Protein AF-A0AA95GF60-F1 (afdb_monomer_lite)

Organism: NCBI:txid638

Structure (mmCIF, N/CA/C/O backbone):
data_AF-A0AA95GF60-F1
#
_entry.id   AF-A0AA95GF60-F1
#
loop_
_atom_site.group_PDB
_atom_site.id
_atom_site.type_symbol
_atom_site.label_atom_id
_atom_site.label_alt_id
_atom_site.label_comp_id
_atom_site.label_asym_id
_atom_site.label_entity_id
_atom_site.label_seq_id
_atom_site.pdbx_PDB_ins_code
_atom_site.Cartn_x
_atom_site.Cartn_y
_atom_site.Cartn_z
_atom_site.occupancy
_atom_site.B_iso_or_equiv
_atom_site.auth_seq_id
_atom_site.auth_comp_id
_atom_site.auth_asym_id
_atom_site.auth_atom_id
_atom_site.pdbx_PDB_model_num
ATOM 1 N N . MET A 1 1 ? -1.263 -6.449 -26.588 1.00 71.31 1 MET A N 1
ATOM 2 C CA . MET A 1 1 ? -1.031 -7.262 -25.375 1.00 71.31 1 MET A CA 1
ATOM 3 C C . MET A 1 1 ? -2.370 -7.794 -24.927 1.00 71.31 1 MET A C 1
ATOM 5 O O . MET A 1 1 ? -3.334 -7.043 -24.988 1.00 71.31 1 MET A O 1
ATOM 9 N N . GLU A 1 2 ? -2.426 -9.066 -24.557 1.00 90.38 2 GLU A N 1
ATOM 10 C CA . GLU A 1 2 ? -3.638 -9.725 -24.065 1.00 90.38 2 GLU A CA 1
ATOM 11 C C . GLU A 1 2 ? -3.768 -9.515 -22.551 1.00 90.38 2 GLU A C 1
ATOM 13 O O . GLU A 1 2 ? -2.758 -9.523 -21.841 1.00 90.38 2 GLU A O 1
ATOM 18 N N . ASN A 1 3 ? -4.994 -9.286 -22.074 1.00 95.44 3 ASN A N 1
ATOM 19 C CA . ASN A 1 3 ? -5.279 -9.153 -20.650 1.00 95.44 3 ASN A CA 1
ATOM 20 C C . ASN A 1 3 ? -5.148 -10.522 -19.973 1.00 95.44 3 ASN A C 1
ATOM 22 O O . ASN A 1 3 ? -5.783 -11.484 -20.399 1.00 95.44 3 ASN A O 1
ATOM 26 N N . ARG A 1 4 ? -4.323 -10.621 -18.925 1.00 97.19 4 ARG A N 1
ATOM 27 C CA . ARG A 1 4 ? -4.057 -11.891 -18.236 1.00 97.19 4 ARG A CA 1
ATOM 28 C C . ARG A 1 4 ? -3.790 -11.676 -16.753 1.00 97.19 4 ARG A C 1
ATOM 30 O O . ARG A 1 4 ? -3.120 -10.713 -16.382 1.00 97.19 4 ARG A O 1
ATOM 37 N N . PHE A 1 5 ? -4.275 -12.621 -15.945 1.00 98.12 5 PHE A N 1
ATOM 38 C CA . PHE A 1 5 ? -4.144 -12.657 -14.488 1.00 98.12 5 PHE A CA 1
ATOM 39 C C . PHE A 1 5 ? -4.782 -11.428 -13.810 1.00 98.12 5 PHE A C 1
ATOM 41 O O . PHE A 1 5 ? -4.097 -10.450 -13.501 1.00 98.12 5 PHE A O 1
ATOM 48 N N . ASN A 1 6 ? -6.111 -11.442 -13.641 1.00 98.69 6 ASN A N 1
ATOM 49 C CA . ASN A 1 6 ? -6.833 -10.350 -12.981 1.00 98.69 6 ASN A CA 1
ATOM 50 C C . ASN A 1 6 ? -6.780 -10.506 -11.459 1.00 98.69 6 ASN A C 1
ATOM 52 O O . ASN A 1 6 ? -7.282 -11.481 -10.916 1.00 98.69 6 ASN A O 1
ATOM 56 N N . LEU A 1 7 ? -6.224 -9.519 -10.763 1.00 98.75 7 LEU A N 1
ATOM 57 C CA . LEU A 1 7 ? -6.031 -9.541 -9.310 1.00 98.75 7 LEU A CA 1
ATOM 58 C C . LEU A 1 7 ? -7.344 -9.519 -8.508 1.00 98.75 7 LEU A C 1
ATOM 60 O O . LEU A 1 7 ? -7.319 -9.771 -7.298 1.00 98.75 7 LEU A O 1
ATOM 64 N N . ILE A 1 8 ? -8.466 -9.188 -9.153 1.00 98.81 8 ILE A N 1
ATOM 65 C CA . ILE A 1 8 ? -9.799 -9.240 -8.548 1.00 98.81 8 ILE A CA 1
ATOM 66 C C . ILE A 1 8 ? -10.294 -10.671 -8.415 1.00 98.81 8 ILE A C 1
ATOM 68 O O . ILE A 1 8 ? -10.854 -10.986 -7.370 1.00 98.81 8 ILE A O 1
ATOM 72 N N . ASP A 1 9 ? -10.056 -11.517 -9.416 1.00 98.62 9 ASP A N 1
ATOM 73 C CA . ASP A 1 9 ? -10.642 -12.861 -9.487 1.00 98.62 9 ASP A CA 1
ATOM 74 C C . ASP A 1 9 ? -9.617 -13.977 -9.242 1.00 98.62 9 ASP A C 1
ATOM 76 O O . ASP A 1 9 ? -9.962 -15.044 -8.744 1.00 98.62 9 ASP A O 1
ATOM 80 N N . GLU A 1 10 ? -8.346 -13.741 -9.565 1.00 98.69 10 GLU A N 1
ATOM 81 C CA . GLU A 1 10 ? -7.276 -14.727 -9.424 1.00 98.69 10 GLU A CA 1
ATOM 82 C C . GLU A 1 10 ? -6.685 -14.716 -8.014 1.00 98.69 10 GLU A C 1
ATOM 84 O O . GLU A 1 10 ? -6.540 -13.670 -7.381 1.00 98.69 10 GLU A O 1
ATOM 89 N N . ALA A 1 11 ? -6.277 -15.884 -7.525 1.00 98.44 11 ALA A N 1
ATOM 90 C CA . ALA A 1 11 ? -5.716 -16.032 -6.189 1.00 98.44 11 ALA A CA 1
ATOM 91 C C . ALA A 1 11 ? -4.253 -15.559 -6.109 1.00 98.44 11 ALA A C 1
ATOM 93 O O . ALA A 1 11 ? -3.350 -16.187 -6.667 1.00 98.44 11 ALA A O 1
ATOM 94 N N . TRP A 1 12 ? -3.983 -14.496 -5.343 1.00 98.38 12 TRP A N 1
ATOM 95 C CA . TRP A 1 12 ? -2.621 -13.964 -5.175 1.00 98.38 12 TRP A CA 1
ATOM 96 C C . TRP A 1 12 ? -2.289 -13.441 -3.773 1.00 98.38 12 TRP A C 1
ATOM 98 O O . TRP A 1 12 ? -1.116 -13.402 -3.395 1.00 98.38 12 TRP A O 1
ATOM 108 N N . LEU A 1 13 ? -3.293 -13.079 -2.975 1.00 98.12 13 LEU A N 1
ATOM 109 C CA . LEU A 1 13 ? -3.111 -12.541 -1.631 1.00 98.12 13 LEU A CA 1
ATOM 110 C C . LEU A 1 13 ? -2.959 -13.675 -0.616 1.00 98.12 13 LEU A C 1
ATOM 112 O O . LEU A 1 13 ? -3.884 -14.469 -0.463 1.00 98.12 13 LEU A O 1
ATOM 116 N N . PRO A 1 14 ? -1.839 -13.772 0.116 1.00 96.81 14 PRO A N 1
ATOM 117 C CA . PRO A 1 14 ? -1.678 -14.800 1.131 1.00 96.81 14 PRO A CA 1
ATOM 118 C C . PRO A 1 14 ? -2.567 -14.517 2.351 1.00 96.81 14 PRO A C 1
ATOM 120 O O . PRO A 1 14 ? -2.447 -13.473 2.996 1.00 96.81 14 PRO A O 1
ATOM 123 N N . VAL A 1 15 ? -3.390 -15.490 2.729 1.00 96.56 15 VAL A N 1
ATOM 124 C CA . VAL A 1 15 ? -4.197 -15.528 3.956 1.00 96.56 15 VAL A CA 1
ATOM 125 C C . VAL A 1 15 ? -3.730 -16.705 4.811 1.00 96.56 15 VAL A C 1
ATOM 127 O O . VAL A 1 15 ? -3.516 -17.815 4.316 1.00 96.56 15 VAL A O 1
ATOM 130 N N . ALA A 1 16 ? -3.507 -16.445 6.100 1.00 90.88 16 ALA A N 1
ATOM 131 C CA . ALA A 1 16 ? -3.034 -17.453 7.043 1.00 90.88 16 ALA A CA 1
ATOM 132 C C . ALA A 1 16 ? -4.048 -18.600 7.154 1.00 90.88 16 ALA A C 1
ATOM 134 O O . ALA A 1 16 ? -5.250 -18.353 7.199 1.00 90.88 16 ALA A O 1
ATOM 135 N N . ASP A 1 17 ? -3.548 -19.836 7.178 1.00 91.88 17 ASP A N 1
ATOM 136 C CA . ASP A 1 17 ? -4.336 -21.074 7.273 1.00 91.88 17 ASP A CA 1
ATOM 137 C C . ASP A 1 17 ? -5.337 -21.323 6.122 1.00 91.88 17 ASP A C 1
ATOM 139 O O . ASP A 1 17 ? -6.119 -22.268 6.184 1.00 91.88 17 ASP A O 1
ATOM 143 N N . VAL A 1 18 ? -5.286 -20.520 5.051 1.00 95.81 18 VAL A N 1
ATOM 144 C CA . VAL A 1 18 ? -6.167 -20.634 3.871 1.00 95.81 18 VAL A CA 1
ATOM 145 C C . VAL A 1 18 ? -5.361 -20.834 2.586 1.00 95.81 18 VAL A C 1
ATOM 147 O O . VAL A 1 18 ? -5.683 -21.704 1.784 1.00 95.81 18 VAL A O 1
ATOM 150 N N . GLY A 1 19 ? -4.282 -20.068 2.393 1.00 94.69 19 GLY A N 1
ATOM 151 C CA . GLY A 1 19 ? -3.515 -20.051 1.144 1.00 94.69 19 GLY A CA 1
ATOM 152 C C . GLY A 1 19 ? -3.647 -18.716 0.415 1.00 94.69 19 GLY A C 1
ATOM 153 O O . GLY A 1 19 ? -3.850 -17.684 1.051 1.00 94.69 19 GLY A O 1
ATOM 154 N N . ARG A 1 20 ? -3.471 -18.708 -0.910 1.00 97.81 20 ARG A N 1
ATOM 155 C CA . ARG A 1 20 ? -3.682 -17.498 -1.718 1.00 97.81 20 ARG A CA 1
ATOM 156 C C . ARG A 1 20 ? -5.164 -17.351 -2.055 1.00 97.81 20 ARG A C 1
ATOM 158 O O . ARG A 1 20 ? -5.801 -18.337 -2.404 1.00 97.81 20 ARG A O 1
ATOM 165 N N . VAL A 1 21 ? -5.666 -16.124 -1.993 1.00 98.50 21 VAL A N 1
ATOM 166 C CA . VAL A 1 21 ? -7.043 -15.757 -2.349 1.00 98.50 21 VAL A CA 1
ATOM 167 C C . VAL A 1 21 ? -7.044 -14.511 -3.237 1.00 98.50 21 VAL A C 1
ATOM 169 O O . VAL A 1 21 ? -6.017 -13.830 -3.362 1.00 98.50 21 VAL A O 1
ATOM 172 N N . SER A 1 22 ? -8.159 -14.226 -3.896 1.00 98.75 22 SER A N 1
ATOM 173 C CA . SER A 1 22 ? -8.316 -13.044 -4.749 1.00 98.75 22 SER A CA 1
ATOM 174 C C . SER A 1 22 ? -8.677 -11.786 -3.944 1.00 98.75 22 SER A C 1
ATOM 176 O O . SER A 1 22 ? -8.978 -11.870 -2.749 1.00 98.75 22 SER A O 1
ATOM 178 N N . LEU A 1 23 ? -8.656 -10.593 -4.563 1.00 98.81 23 LEU A N 1
ATOM 179 C CA . LEU A 1 23 ? -9.193 -9.395 -3.892 1.00 98.81 23 LEU A CA 1
ATOM 180 C C . LEU A 1 23 ? -10.690 -9.554 -3.614 1.00 98.81 23 LEU A C 1
ATOM 182 O O . LEU A 1 23 ? -11.131 -9.160 -2.536 1.00 98.81 23 LEU A O 1
ATOM 186 N N . ARG A 1 24 ? -11.457 -10.144 -4.541 1.00 98.69 24 ARG A N 1
ATOM 187 C CA . ARG A 1 24 ? -12.890 -10.394 -4.348 1.00 98.69 24 ARG A CA 1
ATOM 188 C C . ARG A 1 24 ? -13.121 -11.266 -3.117 1.00 98.69 24 ARG A C 1
ATOM 190 O O . ARG A 1 24 ? -13.915 -10.884 -2.263 1.00 98.69 24 ARG A O 1
ATOM 197 N N . ASP A 1 25 ? -12.348 -12.342 -2.965 1.00 98.62 25 ASP A N 1
ATOM 198 C CA . ASP A 1 25 ? -12.485 -13.259 -1.829 1.00 98.62 25 ASP A CA 1
ATOM 199 C C . ASP A 1 25 ? -12.264 -12.566 -0.475 1.00 98.62 25 ASP A C 1
ATOM 201 O O . ASP A 1 25 ? -12.993 -12.825 0.480 1.00 98.62 25 ASP A O 1
ATOM 205 N N . ILE A 1 26 ? -11.290 -11.650 -0.374 1.00 98.38 26 ILE A N 1
ATOM 206 C CA . ILE A 1 26 ? -11.046 -10.878 0.862 1.00 98.38 26 ILE A CA 1
ATOM 207 C C . ILE A 1 26 ? -12.296 -10.108 1.299 1.00 98.38 26 ILE A C 1
ATOM 209 O O . ILE A 1 26 ? -12.538 -9.970 2.502 1.00 98.38 26 ILE A O 1
ATOM 213 N N . PHE A 1 27 ? -13.075 -9.600 0.341 1.00 98.50 27 PHE A N 1
ATOM 214 C CA . PHE A 1 27 ? -14.262 -8.797 0.617 1.00 98.50 27 PHE A CA 1
ATOM 215 C C . PHE A 1 27 ? -15.570 -9.603 0.667 1.00 98.50 27 PHE A C 1
ATOM 217 O O . PHE A 1 27 ? -16.586 -9.062 1.099 1.00 98.50 27 PHE A O 1
ATOM 224 N N . THR A 1 28 ? -15.560 -10.892 0.319 1.00 98.12 28 THR A N 1
ATOM 225 C CA . THR A 1 28 ? -16.745 -11.768 0.386 1.00 98.12 28 THR A CA 1
ATOM 226 C C . THR A 1 28 ? -16.694 -12.801 1.515 1.00 98.12 28 THR A C 1
ATOM 228 O O . THR A 1 28 ? -17.753 -13.269 1.935 1.00 98.12 28 THR A O 1
ATOM 231 N N . HIS A 1 29 ? -15.510 -13.116 2.053 1.00 97.81 29 HIS A N 1
ATOM 232 C CA . HIS A 1 29 ? -15.306 -14.143 3.083 1.00 97.81 29 HIS A CA 1
ATOM 233 C C . HIS A 1 29 ? -14.971 -13.545 4.465 1.00 97.81 29 HIS A C 1
ATOM 235 O O . HIS A 1 29 ? -13.800 -13.296 4.786 1.00 97.81 29 HIS A O 1
ATOM 241 N N . PRO A 1 30 ? -15.973 -13.305 5.336 1.00 96.62 30 PRO A N 1
ATOM 242 C CA . PRO A 1 30 ? -15.755 -12.731 6.667 1.00 96.62 30 PRO A CA 1
AT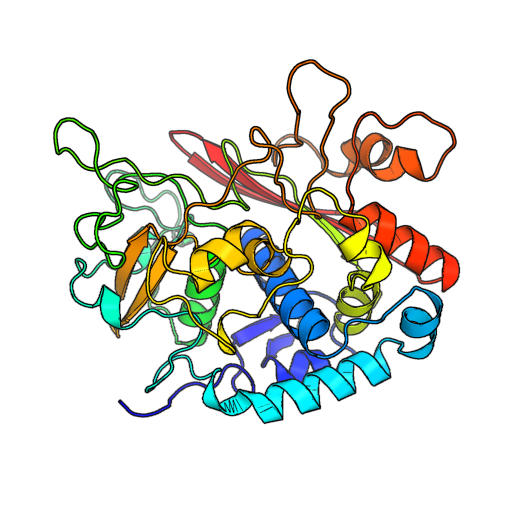OM 243 C C . PRO A 1 30 ? -14.972 -13.638 7.628 1.00 96.62 30 PRO A C 1
ATOM 245 O O . PRO A 1 30 ? -14.507 -13.166 8.668 1.00 96.62 30 PRO A O 1
ATOM 248 N N . GLU A 1 31 ? -14.821 -14.922 7.312 1.00 96.88 31 GLU A N 1
ATOM 249 C CA . GLU A 1 31 ? -14.065 -15.901 8.089 1.00 96.88 31 GLU A CA 1
ATOM 250 C C . GLU A 1 31 ? -12.545 -15.713 8.008 1.00 96.88 31 GLU A C 1
ATOM 252 O O . GLU A 1 31 ? -11.828 -16.223 8.873 1.00 96.88 31 GLU A O 1
ATOM 257 N N . TYR A 1 32 ? -12.034 -14.965 7.024 1.00 97.56 32 TYR A N 1
ATOM 258 C CA . TYR A 1 32 ? -10.600 -14.717 6.893 1.00 97.56 32 TYR A CA 1
ATOM 259 C C . TYR A 1 32 ? -10.098 -13.797 8.003 1.00 97.56 32 TYR A C 1
ATOM 261 O O . TYR A 1 32 ? -10.500 -12.637 8.119 1.00 97.56 32 TYR A O 1
ATOM 269 N N . ARG A 1 33 ? -9.190 -14.319 8.836 1.00 94.44 33 ARG A N 1
ATOM 270 C CA . ARG A 1 33 ? -8.754 -13.647 10.072 1.00 94.44 33 ARG A CA 1
ATOM 271 C C . ARG A 1 33 ? -7.476 -12.840 9.926 1.00 94.44 33 ARG A C 1
ATOM 273 O O . ARG A 1 33 ? -7.365 -11.770 10.513 1.00 94.44 33 ARG A O 1
ATOM 280 N N . ALA A 1 34 ? -6.499 -13.354 9.186 1.00 92.62 34 ALA A N 1
ATOM 281 C CA . ALA A 1 34 ? -5.162 -12.780 9.163 1.00 92.62 34 ALA A CA 1
ATOM 282 C C . ALA A 1 34 ? -4.473 -12.960 7.810 1.00 92.62 34 ALA A C 1
ATOM 284 O O . ALA A 1 34 ? -4.606 -13.988 7.152 1.00 92.62 34 ALA A O 1
ATOM 285 N N . LEU A 1 35 ? -3.667 -11.968 7.435 1.00 94.56 35 LEU A N 1
ATOM 286 C CA . LEU A 1 35 ? -2.800 -12.052 6.267 1.00 94.56 35 LEU A CA 1
ATOM 287 C C . LEU A 1 35 ? -1.629 -13.007 6.532 1.00 94.56 35 LEU A C 1
ATOM 289 O O . LEU A 1 35 ? -1.022 -12.993 7.613 1.00 94.56 35 LEU A O 1
ATOM 293 N N . GLY A 1 36 ? -1.289 -13.799 5.521 1.00 90.88 36 GLY A N 1
ATOM 294 C CA . GLY A 1 36 ? -0.050 -14.564 5.430 1.00 90.88 36 GLY A CA 1
ATOM 295 C C . GLY A 1 36 ? 1.113 -13.708 4.912 1.00 90.88 36 GLY A C 1
ATOM 296 O O . GLY A 1 36 ? 1.025 -12.483 4.855 1.00 90.88 36 GLY A O 1
ATOM 297 N N . GLY A 1 37 ? 2.224 -14.352 4.555 1.00 88.19 37 GLY A N 1
ATOM 298 C CA . GLY A 1 37 ? 3.418 -13.665 4.052 1.00 88.19 37 GLY A CA 1
ATOM 299 C C . GLY A 1 37 ? 4.281 -13.008 5.135 1.00 88.19 37 GLY A C 1
ATOM 300 O O . GLY A 1 37 ? 4.010 -13.111 6.339 1.00 88.19 37 GLY A O 1
ATOM 301 N N . ASN A 1 38 ? 5.355 -12.351 4.698 1.00 86.56 38 ASN A N 1
ATOM 302 C CA . ASN A 1 38 ? 6.296 -11.653 5.576 1.00 86.56 38 ASN A CA 1
ATOM 303 C C . ASN A 1 38 ? 5.746 -10.271 6.025 1.00 86.56 38 ASN A C 1
ATOM 305 O O . ASN A 1 38 ? 4.733 -9.800 5.500 1.00 86.56 38 ASN A O 1
ATOM 309 N N . PRO A 1 39 ? 6.368 -9.599 7.013 1.00 88.75 39 PRO A N 1
ATOM 310 C CA . PRO A 1 39 ? 5.906 -8.305 7.527 1.00 88.75 39 PRO A CA 1
ATOM 311 C C . PRO A 1 39 ? 5.706 -7.234 6.450 1.00 88.75 39 PRO A C 1
ATOM 313 O O . PRO A 1 39 ? 4.701 -6.526 6.472 1.00 88.75 39 PRO A O 1
ATOM 316 N N . VAL A 1 40 ? 6.634 -7.134 5.498 1.00 90.06 40 VAL A N 1
ATOM 317 C CA . VAL A 1 40 ? 6.590 -6.150 4.408 1.00 90.06 40 VAL A CA 1
ATOM 318 C C . VAL A 1 40 ? 5.404 -6.403 3.485 1.00 90.06 40 VAL A C 1
ATOM 320 O O . VAL A 1 40 ? 4.659 -5.474 3.171 1.00 90.06 40 VAL A O 1
ATOM 323 N N . GLN A 1 41 ? 5.190 -7.663 3.102 1.00 93.56 41 GLN A N 1
ATOM 324 C CA . GLN A 1 41 ? 4.051 -8.087 2.292 1.00 93.56 41 GLN A CA 1
ATOM 325 C C . GLN A 1 41 ? 2.733 -7.761 2.997 1.00 93.56 41 GLN A C 1
ATOM 327 O O . GLN A 1 41 ? 1.861 -7.149 2.387 1.00 93.56 41 GLN A O 1
ATOM 332 N N . LYS A 1 42 ? 2.605 -8.076 4.293 1.00 95.50 42 LYS A N 1
ATOM 333 C CA . LYS A 1 42 ? 1.394 -7.758 5.070 1.00 95.50 42 LYS A CA 1
ATOM 334 C C . LYS A 1 42 ? 1.093 -6.263 5.079 1.00 95.50 42 LYS A C 1
ATOM 336 O O . LYS A 1 42 ? -0.048 -5.883 4.845 1.00 95.50 42 LYS A O 1
ATOM 341 N N . ILE A 1 43 ? 2.098 -5.414 5.306 1.00 96.50 43 ILE A N 1
ATOM 342 C CA . ILE A 1 43 ? 1.906 -3.955 5.315 1.00 96.50 43 ILE A CA 1
ATOM 343 C C . ILE A 1 43 ? 1.494 -3.459 3.929 1.00 96.50 43 ILE A C 1
ATOM 345 O O . ILE A 1 43 ? 0.579 -2.646 3.816 1.00 96.50 43 ILE A O 1
ATOM 349 N N . ALA A 1 44 ? 2.152 -3.940 2.874 1.00 97.88 44 ALA A N 1
ATOM 350 C CA . ALA A 1 44 ? 1.836 -3.549 1.506 1.00 97.88 44 ALA A CA 1
ATOM 351 C C . ALA A 1 44 ? 0.401 -3.955 1.117 1.00 97.88 44 ALA A C 1
ATOM 353 O O . ALA A 1 44 ? -0.331 -3.146 0.547 1.00 97.88 44 ALA A O 1
ATOM 354 N N . ILE A 1 45 ? -0.029 -5.162 1.502 1.00 98.62 45 ILE A N 1
ATOM 355 C CA . ILE A 1 45 ? -1.398 -5.650 1.293 1.00 98.62 45 ILE A CA 1
ATOM 356 C C . ILE A 1 45 ? -2.403 -4.825 2.101 1.00 98.62 45 ILE A C 1
ATOM 358 O O . ILE A 1 45 ? -3.389 -4.373 1.533 1.00 98.62 45 ILE A O 1
ATOM 362 N N . LEU A 1 46 ? -2.163 -4.566 3.391 1.00 98.19 46 LEU A N 1
ATOM 363 C CA . LEU A 1 46 ? -3.069 -3.741 4.203 1.00 98.19 46 LEU A CA 1
ATOM 364 C C . LEU A 1 46 ? -3.261 -2.349 3.606 1.00 98.19 46 LEU A C 1
ATOM 366 O O . LEU A 1 46 ? -4.389 -1.876 3.534 1.00 98.19 46 LEU A O 1
ATOM 370 N N . LYS A 1 47 ? -2.184 -1.720 3.124 1.00 98.62 47 LYS A N 1
ATOM 371 C CA . LYS A 1 47 ? -2.271 -0.420 2.450 1.00 98.62 47 LYS A CA 1
ATOM 372 C C . LYS A 1 47 ? -3.052 -0.489 1.145 1.00 98.62 47 LYS A C 1
ATOM 374 O O . LYS A 1 47 ? -3.796 0.442 0.861 1.00 98.62 47 LYS A O 1
ATOM 379 N N . LEU A 1 48 ? -2.919 -1.570 0.372 1.00 98.88 48 LEU A N 1
ATOM 380 C CA . LEU A 1 48 ? -3.736 -1.791 -0.823 1.00 98.88 48 LEU A CA 1
ATOM 381 C C . LEU A 1 48 ? -5.217 -1.943 -0.474 1.00 98.88 48 LEU A C 1
ATOM 383 O O . LEU A 1 48 ? -6.048 -1.255 -1.059 1.00 98.88 48 LEU A O 1
ATOM 387 N N . LEU A 1 49 ? -5.542 -2.803 0.492 1.00 98.81 49 LEU A N 1
ATOM 388 C CA . LEU A 1 49 ? -6.921 -3.030 0.924 1.00 98.81 49 LEU A CA 1
ATOM 389 C C . LEU A 1 49 ? -7.540 -1.748 1.496 1.00 98.81 49 LEU A C 1
ATOM 391 O O . LEU A 1 49 ? -8.669 -1.411 1.150 1.00 98.81 49 LEU A O 1
ATOM 395 N N . GLN A 1 50 ? -6.784 -1.003 2.308 1.00 98.56 50 GLN A N 1
ATOM 396 C CA . GLN A 1 50 ? -7.193 0.301 2.825 1.00 98.56 50 GLN A CA 1
ATOM 397 C C . GLN A 1 50 ? -7.391 1.300 1.684 1.00 98.56 50 GLN A C 1
ATOM 399 O O . GLN A 1 50 ? -8.419 1.956 1.651 1.00 98.56 50 GLN A O 1
ATOM 404 N N . ALA A 1 51 ? -6.468 1.391 0.721 1.00 98.81 51 ALA A N 1
ATOM 405 C CA . ALA A 1 51 ? -6.592 2.290 -0.424 1.00 98.81 51 ALA A CA 1
ATOM 406 C C . ALA A 1 51 ? -7.854 2.008 -1.249 1.00 98.81 51 ALA A C 1
ATOM 408 O O . ALA A 1 51 ? -8.587 2.946 -1.552 1.00 98.81 51 ALA A O 1
ATOM 409 N N . ILE A 1 52 ? -8.124 0.736 -1.565 1.00 98.88 52 ILE A N 1
ATOM 410 C CA . ILE A 1 52 ? -9.331 0.300 -2.285 1.00 98.88 52 ILE A CA 1
ATOM 411 C C . ILE A 1 52 ? -10.587 0.660 -1.486 1.00 98.88 52 ILE A C 1
ATOM 413 O O . ILE A 1 52 ? -11.498 1.281 -2.027 1.00 98.88 52 ILE A O 1
ATOM 417 N N . ALA A 1 53 ? -10.626 0.326 -0.195 1.00 98.75 53 ALA A N 1
ATOM 418 C CA . ALA A 1 53 ? -11.775 0.628 0.651 1.00 98.75 53 ALA A CA 1
ATOM 419 C C . ALA A 1 53 ? -12.006 2.137 0.802 1.00 98.75 53 ALA A C 1
ATOM 421 O O . ALA A 1 53 ? -13.148 2.587 0.797 1.00 98.75 53 ALA A O 1
ATOM 422 N N . GLN A 1 54 ? -10.936 2.930 0.868 1.00 98.44 54 GLN A N 1
ATOM 423 C CA . GLN A 1 54 ? -11.020 4.380 0.955 1.00 98.44 54 GLN A CA 1
ATOM 424 C C . GLN A 1 54 ? -11.664 4.942 -0.324 1.00 98.44 54 GLN A C 1
ATOM 426 O O . GLN A 1 54 ? -12.663 5.648 -0.254 1.00 98.44 54 GLN A O 1
ATOM 431 N N . VAL A 1 55 ? -11.192 4.578 -1.517 1.00 98.00 55 VAL A N 1
ATOM 432 C CA . VAL A 1 55 ? -11.817 5.097 -2.754 1.00 98.00 55 VAL A CA 1
ATOM 433 C C . VAL A 1 55 ? -13.222 4.563 -3.021 1.00 98.00 55 VAL A C 1
ATOM 435 O O . VAL A 1 55 ? -14.004 5.257 -3.662 1.00 98.00 55 VAL A O 1
ATOM 438 N N . ALA A 1 56 ? -13.550 3.365 -2.539 1.00 98.50 56 ALA A N 1
ATOM 439 C CA . ALA A 1 56 ? -14.872 2.772 -2.717 1.00 98.50 56 ALA A CA 1
ATOM 440 C C . ALA A 1 56 ? -15.914 3.323 -1.731 1.00 98.50 56 ALA A C 1
ATOM 442 O O . ALA A 1 56 ? -17.078 3.478 -2.090 1.00 98.50 56 ALA A O 1
ATOM 443 N N . ALA A 1 57 ? -15.501 3.585 -0.487 1.00 97.88 57 ALA A N 1
ATOM 444 C CA . ALA A 1 57 ? -16.411 3.714 0.645 1.00 97.88 57 ALA A CA 1
ATOM 445 C C . ALA A 1 57 ? -15.925 4.705 1.724 1.00 97.88 57 ALA A C 1
ATOM 447 O O . ALA A 1 57 ? -16.203 4.488 2.903 1.00 97.88 57 ALA A O 1
ATOM 448 N N . THR A 1 58 ? -15.182 5.771 1.373 1.00 98.25 58 THR A N 1
ATOM 449 C CA . THR A 1 58 ? -14.778 6.793 2.367 1.00 98.25 58 THR A CA 1
ATOM 450 C C . THR A 1 58 ? -16.016 7.422 3.011 1.00 98.25 58 THR A C 1
ATOM 452 O O . THR A 1 58 ? -16.756 8.115 2.310 1.00 98.25 58 THR A O 1
ATOM 455 N N . PRO A 1 59 ? -16.223 7.259 4.328 1.00 98.12 59 PRO A N 1
ATOM 456 C CA . PRO A 1 59 ? -17.291 7.952 5.033 1.00 98.12 59 PRO A CA 1
ATOM 457 C C . PRO A 1 59 ? -16.956 9.438 5.197 1.00 98.12 59 PRO A C 1
ATOM 459 O O . PRO A 1 59 ? -15.793 9.806 5.328 1.00 98.12 59 PRO A O 1
ATOM 462 N N . GLU A 1 60 ? -17.962 10.295 5.249 1.00 98.12 60 GLU A N 1
ATOM 463 C CA . GLU A 1 60 ? -17.832 11.726 5.508 1.00 98.12 60 GLU A CA 1
ATOM 464 C C . GLU A 1 60 ? -17.319 11.974 6.932 1.00 98.12 60 GLU A C 1
ATOM 466 O O . GLU A 1 60 ? -16.318 12.662 7.132 1.00 98.12 60 GLU A O 1
ATOM 471 N N . ASP A 1 61 ? -17.951 11.335 7.918 1.00 97.88 61 ASP A N 1
ATOM 472 C CA . ASP A 1 61 ? -17.684 11.499 9.345 1.00 97.88 61 ASP A CA 1
ATOM 473 C C . ASP A 1 61 ? -17.817 10.173 10.126 1.00 97.88 61 ASP A C 1
ATOM 475 O O . ASP A 1 61 ? -18.051 9.099 9.561 1.00 97.88 61 ASP A O 1
ATOM 479 N N . GLU A 1 62 ? -17.623 10.234 11.448 1.00 96.06 62 GLU A N 1
ATOM 480 C CA . GLU A 1 62 ? -17.686 9.060 12.330 1.00 96.06 62 GLU A CA 1
ATOM 481 C C . GLU A 1 62 ? -19.090 8.432 12.380 1.00 96.06 62 GLU A C 1
ATOM 483 O O . GLU A 1 62 ? -19.218 7.206 12.443 1.00 96.06 62 GLU A O 1
ATOM 488 N N . ALA A 1 63 ? -20.151 9.240 12.282 1.00 96.94 63 ALA A N 1
ATOM 489 C CA . ALA A 1 63 ? -21.523 8.741 12.281 1.00 96.94 63 ALA A CA 1
ATOM 490 C C . ALA A 1 63 ? -21.812 7.936 11.007 1.00 96.94 63 ALA A C 1
ATOM 492 O O . ALA A 1 63 ? -22.384 6.842 11.076 1.00 96.94 63 ALA A O 1
ATOM 493 N N . GLN A 1 64 ? -21.372 8.425 9.845 1.00 98.00 64 GLN A N 1
ATOM 494 C CA . GLN A 1 64 ? -21.498 7.686 8.593 1.00 98.00 64 GLN A CA 1
ATOM 495 C C . GLN A 1 64 ? -20.598 6.444 8.582 1.00 98.00 64 GLN A C 1
ATOM 497 O O . GLN A 1 64 ? -21.029 5.394 8.106 1.00 98.00 64 GLN A O 1
ATOM 502 N N . TRP A 1 65 ? -19.391 6.512 9.155 1.00 98.12 65 TRP A N 1
ATOM 503 C CA . TRP A 1 65 ? -18.516 5.343 9.318 1.00 98.12 65 TRP A CA 1
ATOM 504 C C . TRP A 1 65 ? -19.186 4.230 10.142 1.00 98.12 65 TRP A C 1
ATOM 506 O O . TRP A 1 65 ? -19.139 3.055 9.757 1.00 98.12 65 TRP A O 1
ATOM 516 N N . GLN A 1 66 ? -19.868 4.595 11.232 1.00 96.50 66 GLN A N 1
ATOM 517 C CA . GLN A 1 66 ? -20.631 3.658 12.056 1.00 96.50 66 GLN A CA 1
ATOM 518 C C . GLN A 1 66 ? -21.817 3.056 11.288 1.00 96.50 66 GLN A C 1
ATOM 520 O O . GLN A 1 66 ? -22.047 1.849 11.351 1.00 96.50 66 GLN A O 1
ATOM 525 N N . GLN A 1 67 ? -22.568 3.872 10.544 1.00 96.94 67 GLN A N 1
ATOM 526 C CA . GLN A 1 67 ? -23.711 3.406 9.747 1.00 96.94 67 GLN A CA 1
ATOM 527 C C . GLN A 1 67 ? -23.311 2.543 8.545 1.00 96.94 67 GLN A C 1
ATOM 529 O O . GLN A 1 67 ? -24.113 1.711 8.092 1.00 96.94 67 GLN A O 1
ATOM 534 N N . LEU A 1 68 ? -22.112 2.769 8.003 1.00 97.75 68 LEU A N 1
ATOM 535 C CA . LEU A 1 68 ? -21.528 1.962 6.941 1.00 97.75 68 LEU A CA 1
ATOM 536 C C . LEU A 1 68 ? -21.330 0.534 7.459 1.00 97.75 68 LEU A C 1
ATOM 538 O O . LEU A 1 68 ? -21.914 -0.407 6.920 1.00 97.75 68 LEU A O 1
ATOM 542 N N . GLY A 1 69 ? -20.572 0.374 8.546 1.00 97.31 69 GLY A N 1
ATOM 543 C CA . GLY A 1 69 ? -20.196 -0.944 9.052 1.00 97.31 69 GLY A CA 1
ATOM 544 C C . GLY A 1 69 ? -19.359 -1.749 8.046 1.00 97.31 69 GLY A C 1
ATOM 545 O O . GLY A 1 69 ? -19.218 -1.401 6.870 1.00 97.31 69 GLY A O 1
ATOM 546 N N . TRP A 1 70 ? -18.794 -2.869 8.493 1.00 97.31 70 TRP A N 1
ATOM 547 C CA . TRP A 1 70 ? -17.907 -3.658 7.636 1.00 97.31 70 TRP A CA 1
ATOM 548 C C . TRP A 1 70 ? -18.649 -4.336 6.469 1.00 97.31 70 TRP A C 1
ATOM 550 O O . TRP A 1 70 ? -18.066 -4.485 5.398 1.00 97.31 70 TRP A O 1
ATOM 560 N N . GLN A 1 71 ? -19.929 -4.705 6.627 1.00 98.00 71 GLN A N 1
ATOM 561 C CA . GLN A 1 71 ? -20.709 -5.365 5.570 1.00 98.00 71 GLN A CA 1
ATOM 562 C C . GLN A 1 71 ? -20.985 -4.438 4.382 1.00 98.00 71 GLN A C 1
ATOM 564 O O . GLN A 1 71 ? -20.762 -4.834 3.239 1.00 98.00 71 GLN A O 1
ATOM 569 N N . LYS A 1 72 ? -21.470 -3.208 4.623 1.00 98.44 72 LYS A N 1
ATOM 570 C CA . LYS A 1 72 ? -21.764 -2.284 3.513 1.00 98.44 72 LYS A CA 1
ATOM 571 C C . LYS A 1 72 ? -20.482 -1.772 2.875 1.00 98.44 72 LYS A C 1
ATOM 573 O O . LYS A 1 72 ? -20.450 -1.634 1.660 1.00 98.44 72 LYS A O 1
ATOM 578 N N . MET A 1 73 ? -19.427 -1.554 3.668 1.00 98.62 73 MET A N 1
ATOM 579 C CA . MET A 1 73 ? -18.094 -1.275 3.133 1.00 98.62 73 MET A CA 1
ATOM 580 C C . MET A 1 73 ? -17.665 -2.384 2.164 1.00 98.62 73 MET A C 1
ATOM 582 O O . MET A 1 73 ? -17.274 -2.090 1.041 1.00 98.62 73 MET A O 1
ATOM 586 N N . ALA A 1 74 ? -17.755 -3.651 2.574 1.00 98.69 74 ALA A N 1
ATOM 587 C CA . ALA A 1 74 ? -17.356 -4.778 1.738 1.00 98.69 74 ALA A CA 1
ATOM 588 C C . ALA A 1 74 ? -18.167 -4.860 0.433 1.00 98.69 74 ALA A C 1
ATOM 590 O O . ALA A 1 74 ? -17.586 -5.053 -0.634 1.00 98.69 74 ALA A O 1
ATOM 591 N N . ALA A 1 75 ? -19.484 -4.638 0.503 1.00 98.69 75 ALA A N 1
ATOM 592 C CA . ALA A 1 75 ? -20.347 -4.584 -0.677 1.00 98.69 75 ALA A CA 1
ATOM 593 C C . ALA A 1 75 ? -19.949 -3.445 -1.635 1.00 98.69 75 ALA A C 1
ATOM 595 O O . ALA A 1 75 ? -19.729 -3.695 -2.815 1.00 98.69 75 ALA A O 1
ATOM 596 N N . GLN A 1 76 ? -19.750 -2.225 -1.119 1.00 98.81 76 GLN A N 1
ATOM 597 C CA . GLN A 1 76 ? -19.304 -1.079 -1.924 1.00 98.81 76 GLN A CA 1
ATOM 598 C C . GLN A 1 76 ? -17.924 -1.306 -2.548 1.00 98.81 76 GLN A C 1
ATOM 600 O O . GLN A 1 76 ? -17.679 -0.891 -3.679 1.00 98.81 76 GLN A O 1
ATOM 605 N N . VAL A 1 77 ? -17.021 -1.992 -1.841 1.00 98.88 77 VAL A N 1
ATOM 606 C CA . VAL A 1 77 ? -15.727 -2.395 -2.402 1.00 98.88 77 VAL A CA 1
ATOM 607 C C . VAL A 1 77 ? -15.901 -3.392 -3.542 1.00 98.88 77 VAL A C 1
ATOM 609 O O . VAL A 1 77 ? -15.242 -3.238 -4.566 1.00 98.88 77 VAL A O 1
ATOM 612 N N . CYS A 1 78 ? -16.782 -4.384 -3.408 1.00 98.75 78 CYS A N 1
ATOM 613 C CA . CYS A 1 78 ? -17.051 -5.332 -4.490 1.00 98.75 78 CYS A CA 1
ATOM 614 C C . CYS A 1 78 ? -17.606 -4.622 -5.734 1.00 98.75 78 CYS A C 1
ATOM 616 O O . CYS A 1 78 ? -17.092 -4.850 -6.829 1.00 98.75 78 CYS A O 1
ATOM 618 N N . ASP A 1 79 ? -18.571 -3.714 -5.562 1.00 98.81 79 ASP A N 1
ATOM 619 C CA . ASP A 1 79 ? -19.132 -2.909 -6.657 1.00 98.81 79 ASP A CA 1
ATOM 620 C C . ASP A 1 79 ? -18.054 -2.040 -7.326 1.00 98.81 79 ASP A C 1
ATOM 622 O O . ASP A 1 79 ? -17.974 -1.942 -8.553 1.00 98.81 79 ASP A O 1
ATOM 626 N N . TYR A 1 80 ? -17.175 -1.439 -6.522 1.00 98.81 80 TYR A N 1
ATOM 627 C CA . TYR A 1 80 ? -16.057 -0.638 -7.008 1.00 98.81 80 TYR A CA 1
ATOM 628 C C . TYR A 1 80 ? -15.031 -1.467 -7.794 1.00 98.81 80 TYR A C 1
ATOM 630 O O . TYR A 1 80 ? -14.552 -1.027 -8.841 1.00 98.81 80 TYR A O 1
ATOM 638 N N . LEU A 1 81 ? -14.671 -2.656 -7.304 1.00 98.75 81 LEU A N 1
ATOM 639 C CA . LEU A 1 81 ? -13.743 -3.548 -8.001 1.00 98.75 81 LEU A CA 1
ATOM 640 C C . LEU A 1 81 ? -14.331 -4.005 -9.337 1.00 98.75 81 LEU A C 1
ATOM 642 O O . LEU A 1 81 ? -13.612 -4.010 -10.331 1.00 98.75 81 LEU A O 1
ATOM 646 N N . GLU A 1 82 ? -15.631 -4.294 -9.386 1.00 98.50 82 GLU A N 1
ATOM 647 C CA . GLU A 1 82 ? -16.329 -4.620 -10.631 1.00 98.50 82 GLU A CA 1
ATOM 648 C C . GLU A 1 82 ? -16.296 -3.444 -11.621 1.00 98.50 82 GLU A C 1
ATOM 650 O O . GLU A 1 82 ? -15.951 -3.617 -12.789 1.00 98.50 82 GLU A O 1
ATOM 655 N N . GLN A 1 83 ? -16.549 -2.216 -11.153 1.00 98.44 83 GLN A N 1
ATOM 656 C CA . GLN A 1 83 ? -16.453 -1.011 -11.985 1.00 98.44 83 GLN A CA 1
ATOM 657 C C . GLN A 1 83 ? -15.050 -0.820 -12.587 1.00 98.44 83 GLN A C 1
ATOM 659 O O . GLN A 1 83 ? -14.913 -0.349 -13.719 1.00 98.44 83 GLN A O 1
ATOM 664 N N . TRP A 1 84 ? -14.002 -1.137 -11.826 1.00 98.31 84 TRP A N 1
ATOM 665 C CA . TRP A 1 84 ? -12.607 -0.932 -12.221 1.00 98.31 84 TRP A CA 1
ATOM 666 C C . TRP A 1 84 ? -11.908 -2.214 -12.678 1.00 98.31 84 TRP A C 1
ATOM 668 O O . TRP A 1 84 ? -10.678 -2.229 -12.761 1.00 98.31 84 TRP A O 1
ATOM 678 N N . HIS A 1 85 ? -12.669 -3.255 -13.026 1.00 98.50 85 HIS A N 1
ATOM 679 C CA . HIS A 1 85 ? -12.163 -4.602 -13.302 1.00 98.50 85 HIS A CA 1
ATOM 680 C C . HIS A 1 85 ? -10.999 -4.629 -14.300 1.00 98.50 85 HIS A C 1
ATOM 682 O O . HIS A 1 85 ? -9.937 -5.195 -14.026 1.00 98.50 85 HIS A O 1
ATOM 688 N N . ASP A 1 86 ? -11.139 -3.878 -15.394 1.00 97.62 86 ASP A N 1
ATOM 689 C CA . ASP A 1 86 ? -10.146 -3.763 -16.470 1.00 97.62 86 ASP A CA 1
ATOM 690 C C . ASP A 1 86 ? -8.802 -3.140 -16.052 1.00 97.62 86 ASP A C 1
ATOM 692 O O . ASP A 1 86 ? -7.836 -3.175 -16.818 1.00 97.62 86 ASP A O 1
ATOM 696 N N . ARG A 1 87 ? -8.708 -2.547 -14.856 1.00 98.12 87 ARG A N 1
ATOM 697 C CA . ARG A 1 87 ? -7.475 -1.933 -14.330 1.00 98.12 87 ARG A CA 1
ATOM 698 C C . ARG A 1 87 ? -6.679 -2.841 -13.398 1.00 98.12 87 ARG A C 1
ATOM 700 O O . ARG A 1 87 ? -5.596 -2.444 -12.967 1.00 98.12 87 ARG A O 1
ATOM 707 N N . PHE A 1 88 ? -7.198 -4.025 -13.080 1.00 98.62 88 PHE A N 1
ATOM 708 C CA . PHE A 1 88 ? -6.579 -4.972 -12.148 1.00 98.62 88 PHE A CA 1
ATOM 709 C C . PHE A 1 88 ? -5.927 -6.177 -12.836 1.00 98.62 88 PHE A C 1
ATOM 711 O O . PHE A 1 88 ? -5.433 -7.078 -12.161 1.00 98.62 88 PHE A O 1
ATOM 718 N N . TYR A 1 89 ? -5.841 -6.186 -14.168 1.00 98.69 89 TYR A N 1
ATOM 719 C CA . TYR A 1 89 ? -5.023 -7.160 -14.887 1.00 98.69 89 TYR A CA 1
ATOM 720 C C . TYR A 1 89 ? -3.531 -6.916 -14.652 1.00 98.69 89 TYR A C 1
ATOM 722 O O . TYR A 1 89 ? -3.032 -5.814 -14.883 1.00 98.69 89 TYR A O 1
ATOM 730 N N . LEU A 1 90 ? -2.789 -7.948 -14.244 1.00 98.38 90 LEU A N 1
ATOM 731 C CA . LEU A 1 90 ? -1.335 -7.859 -14.078 1.00 98.38 90 LEU A CA 1
ATOM 732 C C . LEU A 1 90 ? -0.620 -7.638 -15.420 1.00 98.38 90 LEU A C 1
ATOM 734 O O . LEU A 1 90 ? 0.392 -6.940 -15.481 1.00 98.38 90 LEU A O 1
ATOM 738 N N . TYR A 1 91 ? -1.165 -8.199 -16.498 1.00 97.81 91 TYR A N 1
ATOM 739 C CA . TYR A 1 91 ? -0.682 -8.031 -17.867 1.00 97.81 91 TYR A CA 1
ATOM 740 C C . TYR A 1 91 ? -1.818 -7.551 -18.759 1.00 97.81 91 TYR A C 1
ATOM 742 O O . TYR A 1 91 ? -2.941 -8.017 -18.608 1.00 97.81 91 TYR A O 1
ATOM 750 N N . GLY A 1 92 ? -1.537 -6.658 -19.705 1.00 95.56 92 GLY A N 1
ATOM 751 C CA . GLY A 1 92 ? -2.567 -6.137 -20.600 1.00 95.56 92 GLY A CA 1
ATOM 752 C C . GLY A 1 92 ? -2.227 -4.764 -21.156 1.00 95.56 92 GLY A C 1
ATOM 753 O O . GLY A 1 92 ? -1.072 -4.336 -21.128 1.00 95.56 92 GLY A O 1
ATOM 754 N N . SER A 1 93 ? -3.239 -4.061 -21.661 1.00 93.69 93 SER A N 1
ATOM 755 C CA . SER A 1 93 ? -3.084 -2.675 -22.129 1.00 93.69 93 SER A CA 1
ATOM 756 C C . SER A 1 93 ? -2.926 -1.674 -20.980 1.00 93.69 93 SER A C 1
ATOM 758 O O . SER A 1 93 ? -2.229 -0.674 -21.130 1.00 93.69 93 SER A O 1
ATOM 760 N N . HIS A 1 94 ? -3.552 -1.955 -19.835 1.00 95.75 94 HIS A N 1
ATOM 761 C CA . HIS A 1 94 ? -3.504 -1.137 -18.621 1.00 95.75 94 HIS A CA 1
ATOM 762 C C . HIS A 1 94 ? -3.007 -1.986 -17.441 1.00 95.75 94 HIS A C 1
ATOM 764 O O . HIS A 1 94 ? -3.788 -2.288 -16.540 1.00 95.75 94 HIS A O 1
ATOM 770 N N . PRO A 1 95 ? -1.736 -2.429 -17.461 1.00 97.69 95 PRO A N 1
ATOM 771 C CA . PRO A 1 95 ? -1.229 -3.361 -16.464 1.00 97.69 95 PRO A CA 1
ATOM 772 C C . PRO A 1 95 ? -1.224 -2.720 -15.070 1.00 97.69 95 PRO A C 1
ATOM 774 O O . PRO A 1 95 ? -0.712 -1.611 -14.881 1.00 97.69 95 PRO A O 1
ATOM 777 N N . PHE A 1 96 ? -1.786 -3.430 -14.092 1.00 98.56 96 PHE A N 1
ATOM 778 C CA . PHE A 1 96 ? -1.955 -2.964 -12.719 1.00 98.56 96 PHE A CA 1
ATOM 779 C C . PHE A 1 96 ? -0.630 -2.450 -12.147 1.00 98.56 96 PHE A C 1
ATOM 781 O O . PHE A 1 96 ? 0.367 -3.171 -12.149 1.00 98.56 96 PHE A O 1
ATOM 788 N N . LEU A 1 97 ? -0.629 -1.194 -11.682 1.00 98.38 97 LEU A N 1
ATOM 789 C CA . LEU A 1 97 ? 0.502 -0.476 -11.065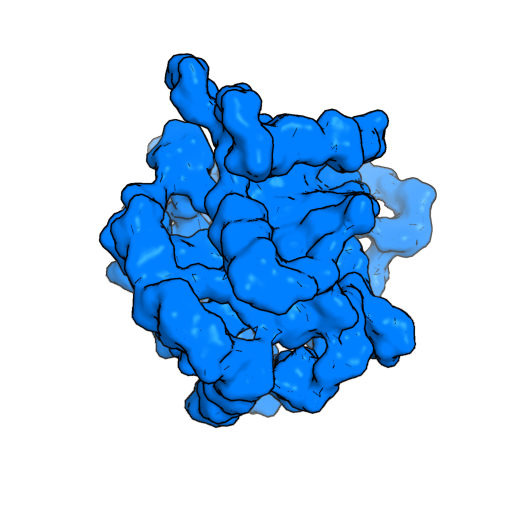 1.00 98.38 97 LEU A CA 1
ATOM 790 C C . LEU A 1 97 ? 1.824 -0.488 -11.860 1.00 98.38 97 LEU A C 1
ATOM 792 O O . LEU A 1 97 ? 2.891 -0.235 -11.298 1.00 98.38 97 LEU A O 1
ATOM 796 N N . GLN A 1 98 ? 1.774 -0.745 -13.165 1.00 98.31 98 GLN A N 1
ATOM 797 C CA . GLN A 1 98 ? 2.949 -0.763 -14.035 1.00 98.31 98 GLN A CA 1
ATOM 798 C C . GLN A 1 98 ? 2.944 0.425 -14.994 1.00 98.31 98 GLN A C 1
ATOM 800 O O . GLN A 1 98 ? 1.898 0.961 -15.354 1.00 98.31 98 GLN A O 1
ATOM 805 N N . ILE A 1 99 ? 4.136 0.840 -15.419 1.00 97.56 99 ILE A N 1
ATOM 806 C CA . ILE A 1 99 ? 4.335 1.981 -16.318 1.00 97.56 99 ILE A CA 1
ATOM 807 C C . ILE A 1 99 ? 4.956 1.447 -17.617 1.00 97.56 99 ILE A C 1
ATOM 809 O O . ILE A 1 99 ? 6.178 1.308 -17.682 1.00 97.56 99 ILE A O 1
ATOM 813 N N . PRO A 1 100 ? 4.165 1.160 -18.672 1.00 96.94 100 PRO A N 1
ATOM 814 C CA . PRO A 1 100 ? 4.694 0.630 -19.933 1.00 96.94 100 PRO A CA 1
ATOM 815 C C . PRO A 1 100 ? 5.808 1.483 -20.557 1.00 96.94 100 PRO A C 1
ATOM 817 O O . PRO A 1 100 ? 6.726 0.952 -21.175 1.00 96.94 100 PRO A O 1
ATOM 820 N N . ALA A 1 101 ? 5.784 2.801 -20.332 1.00 96.62 101 ALA A N 1
ATOM 821 C CA . ALA A 1 101 ? 6.805 3.729 -20.818 1.00 96.62 101 ALA A CA 1
ATOM 822 C C . ALA A 1 101 ? 8.222 3.455 -20.263 1.00 96.62 101 ALA A C 1
ATOM 824 O O . ALA A 1 101 ? 9.200 3.944 -20.826 1.00 96.62 101 ALA A O 1
ATOM 825 N N . ILE A 1 102 ? 8.363 2.647 -19.201 1.00 96.19 102 ILE A N 1
ATOM 826 C CA . ILE A 1 102 ? 9.668 2.264 -18.640 1.00 96.19 102 ILE A CA 1
ATOM 827 C C . ILE A 1 102 ? 10.333 1.086 -19.374 1.00 96.19 102 ILE A C 1
ATOM 829 O O . ILE A 1 102 ? 11.421 0.673 -18.983 1.00 96.19 102 ILE A O 1
ATOM 833 N N . ALA A 1 103 ? 9.737 0.558 -20.450 1.00 95.81 103 ALA A N 1
ATOM 834 C CA . ALA A 1 103 ? 10.278 -0.577 -21.212 1.00 95.81 103 ALA A CA 1
ATOM 835 C C . ALA A 1 103 ? 11.719 -0.374 -21.729 1.00 95.81 103 ALA A C 1
ATOM 837 O O . ALA A 1 103 ? 12.436 -1.345 -21.949 1.00 95.81 103 ALA A O 1
ATOM 838 N N . ASN A 1 104 ? 12.163 0.878 -21.888 1.00 94.00 104 ASN A N 1
ATOM 839 C CA . ASN A 1 104 ? 13.529 1.205 -22.311 1.00 94.00 104 ASN A CA 1
ATOM 840 C C . ASN A 1 104 ? 14.578 1.088 -21.191 1.00 94.00 104 ASN A C 1
ATOM 842 O O . ASN A 1 104 ? 15.770 1.186 -21.472 1.00 94.00 104 ASN A O 1
ATOM 846 N N . ALA A 1 105 ? 14.169 0.907 -19.932 1.00 94.88 105 ALA A N 1
ATOM 847 C CA . ALA A 1 105 ? 15.107 0.674 -18.837 1.00 94.88 105 ALA A CA 1
ATOM 848 C C . ALA A 1 105 ? 15.771 -0.698 -18.995 1.00 94.88 105 ALA A C 1
ATOM 850 O O . ALA A 1 105 ? 15.207 -1.608 -19.596 1.00 94.88 105 ALA A O 1
ATOM 851 N N . ALA A 1 106 ? 16.954 -0.896 -18.429 1.00 93.62 106 ALA A N 1
ATOM 852 C CA . ALA A 1 106 ? 17.614 -2.191 -18.450 1.00 93.62 106 ALA A CA 1
ATOM 853 C C . ALA A 1 106 ? 16.731 -3.268 -17.797 1.00 93.62 106 ALA A C 1
ATOM 855 O O . ALA A 1 106 ? 16.254 -3.101 -16.672 1.00 93.62 106 ALA A O 1
ATOM 856 N N . LEU A 1 107 ? 16.565 -4.399 -18.487 1.00 94.88 107 LEU A N 1
ATOM 857 C CA . LEU A 1 107 ? 15.913 -5.576 -17.922 1.00 94.88 107 LEU A CA 1
ATOM 858 C C . LEU A 1 107 ? 16.778 -6.143 -16.790 1.00 94.88 107 LEU A C 1
ATOM 860 O O . LEU A 1 107 ? 17.978 -6.382 -16.967 1.00 94.88 107 LEU A O 1
ATOM 864 N N . LYS A 1 108 ? 16.174 -6.367 -15.624 1.00 91.62 108 LYS A N 1
ATOM 865 C CA . LYS A 1 108 ? 16.843 -6.926 -14.444 1.00 91.62 108 LYS A CA 1
ATOM 866 C C . LYS A 1 108 ? 16.115 -8.186 -13.976 1.00 91.62 108 LYS A C 1
ATOM 868 O O . LYS A 1 108 ? 14.887 -8.222 -14.048 1.00 91.62 108 LYS A O 1
ATOM 873 N N . PRO A 1 109 ? 16.833 -9.211 -13.488 1.00 90.94 109 PRO A N 1
ATOM 874 C CA . PRO A 1 109 ? 16.185 -10.381 -12.909 1.00 90.94 109 PRO A CA 1
ATOM 875 C C . PRO A 1 109 ? 15.471 -10.004 -11.606 1.00 90.94 109 PRO A C 1
ATOM 877 O O . PRO A 1 109 ? 15.865 -9.058 -10.916 1.00 90.94 109 PRO A O 1
ATOM 880 N N . PHE A 1 110 ? 14.423 -10.752 -11.256 1.00 89.50 110 PHE A N 1
ATOM 881 C CA . PHE A 1 110 ? 13.602 -10.471 -10.074 1.00 89.50 110 PHE A CA 1
ATOM 882 C C . PHE A 1 110 ? 14.391 -10.526 -8.763 1.00 89.50 110 PHE A C 1
ATOM 884 O O . PHE A 1 110 ? 14.102 -9.756 -7.847 1.00 89.50 110 PHE A O 1
ATOM 891 N N . SER A 1 111 ? 15.428 -11.364 -8.687 1.00 81.88 111 SER A N 1
ATOM 892 C CA . SER A 1 111 ? 16.334 -11.436 -7.535 1.00 81.88 111 SER A CA 1
ATOM 893 C C . SER A 1 111 ? 16.856 -10.066 -7.094 1.00 81.88 111 SER A C 1
ATOM 895 O O . SER A 1 111 ? 16.962 -9.812 -5.898 1.00 81.88 111 SER A O 1
ATOM 897 N N . VAL A 1 112 ? 17.107 -9.135 -8.025 1.00 82.56 112 VAL A N 1
ATOM 898 C CA . VAL A 1 112 ? 17.662 -7.792 -7.744 1.00 82.56 112 VAL A CA 1
ATOM 899 C C . VAL A 1 112 ? 16.801 -6.975 -6.780 1.00 82.56 112 VAL A C 1
ATOM 901 O O . VAL A 1 112 ? 17.349 -6.142 -6.045 1.00 82.56 112 VAL A O 1
ATOM 904 N N . VAL A 1 113 ? 15.490 -7.213 -6.790 1.00 81.56 113 VAL A N 1
ATOM 905 C CA . VAL A 1 113 ? 14.480 -6.470 -6.027 1.00 81.56 113 VAL A CA 1
ATOM 906 C C . VAL A 1 113 ? 13.861 -7.287 -4.885 1.00 81.56 113 VAL A C 1
ATOM 908 O O . VAL A 1 113 ? 12.997 -6.771 -4.177 1.00 81.56 113 VAL A O 1
ATOM 911 N N . LEU A 1 114 ? 14.320 -8.524 -4.675 1.00 76.25 114 LEU A N 1
ATOM 912 C CA . LEU A 1 114 ? 13.920 -9.380 -3.561 1.00 76.25 114 LEU A CA 1
ATOM 913 C C . LEU A 1 114 ? 14.897 -9.195 -2.385 1.00 76.25 114 LEU A C 1
ATOM 915 O O . LEU A 1 114 ? 16.070 -9.541 -2.521 1.00 76.25 114 LEU A O 1
ATOM 919 N N . PRO A 1 115 ? 14.447 -8.662 -1.233 1.00 61.22 115 PRO A N 1
ATOM 920 C CA . PRO A 1 115 ? 15.320 -8.401 -0.084 1.00 61.22 115 PRO A CA 1
ATOM 921 C C . PRO A 1 115 ? 15.977 -9.665 0.486 1.00 61.22 115 PRO A C 1
ATOM 923 O O . PRO A 1 115 ? 17.129 -9.624 0.911 1.00 61.22 115 PRO A O 1
ATOM 926 N N . ASP A 1 116 ? 15.248 -10.782 0.441 1.00 59.22 116 ASP A N 1
ATOM 927 C CA . ASP A 1 116 ? 15.647 -12.066 1.025 1.00 59.22 116 ASP A CA 1
ATOM 928 C C . ASP A 1 116 ? 16.485 -12.935 0.077 1.00 59.22 116 ASP A C 1
ATOM 930 O O . ASP A 1 116 ? 16.904 -14.028 0.454 1.00 59.22 116 ASP A O 1
ATOM 934 N N . VAL A 1 117 ? 16.739 -12.478 -1.154 1.00 55.34 117 VAL A N 1
ATOM 935 C CA . VAL A 1 117 ? 17.563 -13.196 -2.134 1.00 55.34 117 VAL A CA 1
ATOM 936 C C . VAL A 1 117 ? 18.943 -12.553 -2.184 1.00 55.34 117 VAL A C 1
ATOM 938 O O . VAL A 1 117 ? 19.095 -11.353 -2.436 1.00 55.34 117 VAL A O 1
ATOM 941 N N . ALA A 1 118 ? 19.978 -13.360 -1.950 1.00 45.81 118 ALA A N 1
ATOM 942 C CA . ALA A 1 118 ? 21.352 -12.894 -2.054 1.00 45.81 118 ALA A CA 1
ATOM 943 C C . ALA A 1 118 ? 21.624 -12.458 -3.501 1.00 45.81 118 ALA A C 1
ATOM 945 O O . ALA A 1 118 ? 21.405 -13.212 -4.446 1.00 45.81 118 ALA A O 1
ATOM 946 N N . THR A 1 119 ? 22.083 -11.220 -3.689 1.00 43.84 119 THR A N 1
ATOM 947 C CA . THR A 1 119 ? 22.336 -10.665 -5.024 1.00 43.84 119 THR A CA 1
ATOM 948 C C . THR A 1 119 ? 23.697 -9.998 -5.108 1.00 43.84 119 THR A C 1
ATOM 950 O O . THR A 1 119 ? 24.035 -9.138 -4.296 1.00 43.84 119 THR A O 1
ATOM 953 N N . GLY A 1 120 ? 24.469 -10.345 -6.138 1.00 49.53 120 GLY A N 1
ATOM 954 C CA . GLY A 1 120 ? 25.832 -9.843 -6.320 1.00 49.53 120 GLY A CA 1
ATOM 955 C C . GLY A 1 120 ? 26.828 -10.559 -5.406 1.00 49.53 120 GLY A C 1
ATOM 956 O O . GLY A 1 120 ? 26.875 -11.782 -5.395 1.00 49.53 120 GLY A O 1
ATOM 957 N N . ASN A 1 121 ? 27.624 -9.804 -4.642 1.00 39.09 121 ASN A N 1
ATOM 958 C CA . ASN A 1 121 ? 28.719 -10.339 -3.815 1.00 39.09 121 ASN A CA 1
ATOM 959 C C . ASN A 1 121 ? 28.258 -10.932 -2.466 1.00 39.09 121 ASN A C 1
ATOM 961 O O . ASN A 1 121 ? 29.093 -11.258 -1.624 1.00 39.09 121 ASN A O 1
ATOM 965 N N . THR A 1 122 ? 26.948 -11.012 -2.220 1.00 42.69 122 THR A N 1
ATOM 966 C CA . THR A 1 122 ? 26.393 -11.540 -0.969 1.00 42.69 122 THR A CA 1
ATOM 967 C C . THR A 1 122 ? 26.433 -13.067 -0.982 1.00 42.69 122 THR A C 1
ATOM 969 O O . THR A 1 122 ? 25.849 -13.696 -1.860 1.00 42.69 122 THR A O 1
ATOM 972 N N . THR A 1 123 ? 27.106 -13.667 0.001 1.00 39.09 123 THR A N 1
ATOM 973 C CA . THR A 1 123 ? 27.159 -15.123 0.174 1.00 39.09 123 THR A CA 1
ATOM 974 C C . THR A 1 123 ? 25.771 -15.677 0.493 1.00 39.09 123 THR A C 1
ATOM 976 O O . THR A 1 123 ? 25.113 -15.198 1.415 1.00 39.09 123 THR A O 1
ATOM 979 N N . VAL A 1 124 ? 25.346 -16.708 -0.240 1.00 45.62 124 VAL A N 1
ATOM 980 C CA . VAL A 1 124 ? 24.149 -17.499 0.079 1.00 45.62 124 VAL A CA 1
ATOM 981 C C . VAL A 1 124 ? 24.422 -18.279 1.367 1.00 45.62 124 VAL A C 1
ATOM 983 O O . VAL A 1 124 ? 25.239 -19.196 1.383 1.00 45.62 124 VAL A O 1
ATOM 986 N N . LEU A 1 125 ? 23.763 -17.899 2.456 1.00 37.41 125 LEU A N 1
ATOM 987 C CA . LEU A 1 125 ? 23.847 -18.551 3.764 1.00 37.41 125 LEU A CA 1
ATOM 988 C C . LEU A 1 125 ? 22.754 -19.616 3.950 1.00 37.41 125 LEU A C 1
ATOM 990 O O . LEU A 1 125 ? 22.948 -20.554 4.720 1.00 37.41 125 LEU A O 1
ATOM 994 N N . THR A 1 126 ? 21.620 -19.507 3.246 1.00 39.25 126 THR A N 1
ATOM 995 C CA . THR A 1 126 ? 20.489 -20.452 3.342 1.00 39.25 126 THR A CA 1
ATOM 996 C C . THR A 1 126 ? 19.820 -20.703 1.984 1.00 39.25 126 THR A C 1
ATOM 998 O O . THR A 1 126 ? 19.803 -19.839 1.111 1.00 39.25 126 THR A O 1
ATOM 1001 N N . GLN A 1 127 ? 19.188 -21.874 1.800 1.00 43.53 127 GLN A N 1
ATOM 1002 C CA . GLN A 1 127 ? 18.437 -22.206 0.570 1.00 43.53 127 GLN A CA 1
ATOM 1003 C C . GLN A 1 127 ? 17.267 -21.244 0.286 1.00 43.53 127 GLN A C 1
ATOM 1005 O O . GLN A 1 127 ? 16.852 -21.101 -0.861 1.00 43.53 127 GLN A O 1
ATOM 1010 N N . SER A 1 128 ? 16.749 -20.547 1.305 1.00 51.72 128 SER A N 1
ATOM 1011 C CA . SER A 1 128 ? 15.734 -19.498 1.135 1.00 51.72 128 SER A CA 1
ATOM 1012 C C . SER A 1 128 ? 16.242 -18.277 0.357 1.00 51.72 128 SER A C 1
ATOM 1014 O O . SER A 1 128 ? 15.423 -17.531 -0.161 1.00 51.72 128 SER A O 1
ATOM 1016 N N . GLN A 1 129 ? 17.565 -18.101 0.241 1.00 51.47 129 GLN A N 1
ATOM 1017 C CA . GLN A 1 129 ? 18.211 -17.016 -0.507 1.00 51.47 129 GLN A CA 1
ATOM 1018 C C . GLN A 1 129 ? 18.522 -17.390 -1.967 1.00 51.47 129 GLN A C 1
ATOM 1020 O O . GLN A 1 129 ? 19.176 -16.616 -2.665 1.00 51.47 129 GLN A O 1
ATOM 1025 N N . SER A 1 130 ? 18.097 -18.576 -2.422 1.00 50.94 130 SER A N 1
ATOM 1026 C CA . SER A 1 130 ? 18.237 -19.020 -3.816 1.00 50.94 130 SER A CA 1
ATOM 1027 C C . SER A 1 130 ? 17.102 -18.469 -4.680 1.00 50.94 130 SER A C 1
ATOM 1029 O O . SER A 1 130 ? 15.956 -18.398 -4.236 1.00 50.94 130 SER A O 1
ATOM 1031 N N . GLU A 1 131 ? 17.411 -18.095 -5.923 1.00 58.31 131 GLU A N 1
ATOM 1032 C CA . GLU A 1 131 ? 16.427 -17.559 -6.867 1.00 58.31 131 GLU A CA 1
ATOM 1033 C C . GLU A 1 131 ? 15.365 -18.622 -7.195 1.00 58.31 131 GLU A C 1
ATOM 1035 O O . GLU A 1 131 ? 15.672 -19.690 -7.725 1.00 58.31 131 GLU A O 1
ATOM 1040 N N . ARG A 1 132 ? 14.107 -18.342 -6.837 1.00 66.00 132 ARG A N 1
ATOM 1041 C CA . ARG A 1 132 ? 12.945 -19.165 -7.193 1.00 66.00 132 ARG A CA 1
ATOM 1042 C C . ARG A 1 132 ? 12.260 -18.569 -8.414 1.00 66.00 132 ARG A C 1
ATOM 1044 O O . ARG A 1 132 ? 12.187 -17.348 -8.550 1.00 66.00 132 ARG A O 1
ATOM 1051 N N . THR A 1 133 ? 11.725 -19.423 -9.280 1.00 78.56 133 THR A N 1
ATOM 1052 C CA . THR A 1 133 ? 10.830 -18.975 -10.349 1.00 78.56 133 THR A CA 1
ATOM 1053 C C . THR A 1 133 ? 9.569 -18.399 -9.714 1.00 78.56 133 THR A C 1
ATOM 1055 O O . THR A 1 133 ? 8.885 -19.101 -8.976 1.00 78.56 133 THR A O 1
ATOM 1058 N N . LEU A 1 134 ? 9.296 -17.121 -9.973 1.00 88.81 134 LEU A N 1
ATOM 1059 C CA . LEU A 1 134 ? 8.093 -16.454 -9.486 1.00 88.81 134 LEU A CA 1
ATOM 1060 C C . LEU A 1 134 ? 6.927 -16.773 -10.420 1.00 88.81 134 LEU A C 1
ATOM 1062 O O . LEU A 1 134 ? 7.038 -16.569 -11.635 1.00 88.81 134 LEU A O 1
ATOM 1066 N N . ASP A 1 135 ? 5.815 -17.233 -9.858 1.00 93.62 135 ASP A N 1
ATOM 1067 C CA . ASP A 1 135 ? 4.543 -17.249 -10.576 1.00 93.62 135 ASP A CA 1
ATOM 1068 C C . ASP A 1 135 ? 3.918 -15.841 -10.614 1.00 93.62 135 ASP A C 1
ATOM 1070 O O . ASP A 1 135 ? 4.492 -14.862 -10.131 1.00 93.62 135 ASP A O 1
ATOM 1074 N N . ASP A 1 136 ? 2.759 -15.700 -11.251 1.00 96.81 136 ASP A N 1
ATOM 1075 C CA . ASP A 1 136 ? 2.141 -14.384 -11.435 1.00 96.81 136 ASP A CA 1
ATOM 1076 C C . ASP A 1 136 ? 1.610 -13.782 -10.127 1.00 96.81 136 ASP A C 1
ATOM 1078 O O . ASP A 1 136 ? 1.674 -12.564 -9.948 1.00 96.81 136 ASP A O 1
ATOM 1082 N N . ALA A 1 137 ? 1.200 -14.615 -9.166 1.00 96.62 137 ALA A N 1
ATOM 1083 C CA . ALA A 1 137 ? 0.832 -14.156 -7.831 1.00 96.62 137 ALA A CA 1
ATOM 1084 C C . ALA A 1 137 ? 2.047 -13.592 -7.081 1.00 96.62 137 ALA A C 1
ATOM 1086 O O . ALA A 1 137 ? 1.969 -12.511 -6.487 1.00 96.62 137 ALA A O 1
ATOM 1087 N N . ASP A 1 138 ? 3.191 -14.276 -7.152 1.00 94.56 138 ASP A N 1
ATOM 1088 C CA . ASP A 1 138 ? 4.445 -13.794 -6.573 1.00 94.56 138 ASP A CA 1
ATOM 1089 C C . ASP A 1 138 ? 4.907 -12.489 -7.229 1.00 94.56 138 ASP A C 1
ATOM 1091 O O . ASP A 1 138 ? 5.353 -11.570 -6.536 1.00 94.56 138 ASP A O 1
ATOM 1095 N N . LYS A 1 139 ? 4.773 -12.365 -8.555 1.00 96.69 139 LYS A N 1
ATOM 1096 C CA . LYS A 1 139 ? 5.103 -11.129 -9.282 1.00 96.69 139 LYS A CA 1
ATOM 1097 C C . LYS A 1 139 ? 4.176 -9.974 -8.905 1.00 96.69 139 LYS A C 1
ATOM 1099 O O . LYS A 1 139 ? 4.664 -8.857 -8.737 1.00 96.69 139 LYS A O 1
ATOM 1104 N N . ALA A 1 140 ? 2.876 -10.220 -8.743 1.00 98.06 140 ALA A N 1
ATOM 1105 C CA . ALA A 1 140 ? 1.921 -9.210 -8.287 1.00 98.06 140 ALA A CA 1
ATOM 1106 C C . ALA A 1 140 ? 2.270 -8.700 -6.883 1.00 98.06 140 ALA A C 1
ATOM 1108 O O . ALA A 1 140 ? 2.318 -7.490 -6.642 1.00 98.06 140 ALA A O 1
ATOM 1109 N N . LEU A 1 141 ? 2.594 -9.616 -5.967 1.00 96.38 141 LEU A N 1
ATOM 1110 C CA . LEU A 1 141 ? 2.990 -9.263 -4.609 1.00 96.38 141 LEU A CA 1
ATOM 1111 C C . LEU A 1 141 ? 4.337 -8.526 -4.576 1.00 96.38 141 LEU A C 1
ATOM 1113 O O . LEU A 1 141 ? 4.473 -7.521 -3.874 1.00 96.38 141 LEU A O 1
ATOM 1117 N N . LEU A 1 142 ? 5.315 -8.969 -5.373 1.00 95.38 142 LEU A N 1
ATOM 1118 C CA . LEU A 1 142 ? 6.595 -8.282 -5.545 1.00 95.38 142 LEU A CA 1
ATOM 1119 C C . LEU A 1 142 ? 6.391 -6.848 -6.042 1.00 95.38 142 LEU A C 1
ATOM 1121 O O . LEU A 1 142 ? 6.971 -5.914 -5.485 1.00 95.38 142 LEU A O 1
ATOM 1125 N N . LEU A 1 143 ? 5.563 -6.675 -7.073 1.00 97.50 143 LEU A N 1
ATOM 1126 C CA . LEU A 1 143 ? 5.238 -5.374 -7.643 1.00 97.50 143 LEU A CA 1
ATOM 1127 C C . LEU A 1 143 ? 4.625 -4.453 -6.584 1.00 97.50 143 LEU A C 1
ATOM 1129 O O . LEU A 1 143 ? 5.105 -3.333 -6.408 1.00 97.50 143 LEU A O 1
ATOM 1133 N N . LEU A 1 144 ? 3.626 -4.933 -5.838 1.00 98.19 144 LEU A N 1
ATOM 1134 C CA . LEU A 1 144 ? 2.986 -4.161 -4.774 1.00 98.19 144 LEU A CA 1
ATOM 1135 C C . LEU A 1 144 ? 4.002 -3.702 -3.716 1.00 98.19 144 LEU A C 1
ATOM 1137 O O . LEU A 1 144 ? 4.009 -2.534 -3.323 1.00 98.19 144 LEU A O 1
ATOM 1141 N N . VAL A 1 145 ? 4.907 -4.592 -3.299 1.00 96.19 145 VAL A N 1
ATOM 1142 C CA . VAL A 1 145 ? 5.987 -4.266 -2.357 1.00 96.19 145 VAL A CA 1
ATOM 1143 C C . VAL A 1 145 ? 6.896 -3.162 -2.911 1.00 96.19 145 VAL A C 1
ATOM 1145 O O . VAL A 1 145 ? 7.208 -2.212 -2.188 1.00 96.19 145 VAL A O 1
ATOM 1148 N N . GLN A 1 146 ? 7.272 -3.205 -4.194 1.00 95.50 146 GLN A N 1
ATOM 1149 C CA . GLN A 1 146 ? 8.123 -2.169 -4.801 1.00 95.50 146 GLN A CA 1
ATOM 1150 C C . GLN A 1 146 ? 7.494 -0.769 -4.790 1.00 95.50 146 GLN A C 1
ATOM 1152 O O . GLN A 1 146 ? 8.224 0.224 -4.817 1.00 95.50 146 GLN A O 1
ATOM 1157 N N . MET A 1 147 ? 6.167 -0.650 -4.697 1.00 97.06 147 MET A N 1
ATOM 1158 C CA . MET A 1 147 ? 5.503 0.657 -4.721 1.00 97.06 147 MET A CA 1
ATOM 1159 C C . MET A 1 147 ? 5.853 1.527 -3.515 1.00 97.06 147 MET A C 1
ATOM 1161 O O . MET A 1 147 ? 5.906 2.750 -3.659 1.00 97.06 147 MET A O 1
ATOM 1165 N N . GLY A 1 148 ? 6.130 0.925 -2.353 1.00 95.12 148 GLY A N 1
ATOM 1166 C CA . GLY A 1 148 ? 6.425 1.659 -1.115 1.00 95.12 148 GLY A CA 1
ATOM 1167 C C . GLY A 1 148 ? 7.626 1.163 -0.311 1.00 95.12 148 GLY A C 1
ATOM 1168 O O . GLY A 1 148 ? 8.191 1.950 0.453 1.00 95.12 148 GLY A O 1
ATOM 1169 N N . PHE A 1 149 ? 8.039 -0.093 -0.497 1.00 93.31 149 PHE A N 1
ATOM 1170 C CA . PHE A 1 149 ? 9.113 -0.749 0.256 1.00 93.31 149 PHE A CA 1
ATOM 1171 C C . PHE A 1 149 ? 10.398 -0.974 -0.548 1.00 93.31 149 PHE A C 1
ATOM 1173 O O . PHE A 1 149 ? 11.288 -1.706 -0.117 1.00 93.31 149 PHE A O 1
ATOM 1180 N N . ALA A 1 150 ? 10.534 -0.330 -1.707 1.00 91.00 150 ALA A N 1
ATOM 1181 C CA . ALA A 1 150 ? 11.744 -0.449 -2.504 1.00 91.00 150 ALA A CA 1
ATOM 1182 C C . ALA A 1 150 ? 12.995 -0.014 -1.722 1.00 91.00 150 ALA A C 1
ATOM 1184 O O . ALA A 1 150 ? 13.032 1.051 -1.098 1.00 91.00 150 ALA A O 1
ATOM 1185 N N . LEU A 1 151 ? 14.049 -0.824 -1.790 1.00 88.12 151 LEU A N 1
ATOM 1186 C CA . LEU A 1 151 ? 15.308 -0.541 -1.109 1.00 88.12 151 LEU A CA 1
ATOM 1187 C C . LEU A 1 151 ? 16.093 0.574 -1.812 1.00 88.12 151 LEU A C 1
ATOM 1189 O O . LEU A 1 151 ? 15.962 0.808 -3.020 1.00 88.12 151 LEU A O 1
ATOM 1193 N N . ALA A 1 152 ? 16.932 1.263 -1.039 1.00 85.44 152 ALA A N 1
ATOM 1194 C CA . ALA A 1 152 ? 17.901 2.214 -1.569 1.00 85.44 152 ALA A CA 1
ATOM 1195 C C . ALA A 1 152 ? 19.024 1.489 -2.331 1.00 85.44 152 ALA A C 1
ATOM 1197 O O . ALA A 1 152 ? 19.344 0.337 -2.038 1.00 85.44 152 ALA A O 1
ATOM 1198 N N . GLY A 1 153 ? 19.672 2.170 -3.279 1.00 82.62 153 GLY A N 1
ATOM 1199 C CA . GLY A 1 153 ? 20.862 1.628 -3.944 1.00 82.62 153 GLY A CA 1
ATOM 1200 C C . GLY A 1 153 ? 21.054 2.098 -5.381 1.00 82.62 153 GLY A C 1
ATOM 1201 O O . GLY A 1 153 ? 20.424 3.045 -5.831 1.00 82.62 153 GLY A O 1
ATOM 1202 N N . LYS A 1 154 ? 21.955 1.425 -6.105 1.00 79.31 154 LYS A N 1
ATOM 1203 C CA . LYS A 1 154 ? 22.349 1.766 -7.489 1.00 79.31 154 LYS A CA 1
ATOM 1204 C C . LYS A 1 154 ? 21.869 0.755 -8.538 1.00 79.31 154 LYS A C 1
ATOM 1206 O O . LYS A 1 154 ? 22.395 0.720 -9.643 1.00 79.31 154 LYS A O 1
ATOM 1211 N N . LYS A 1 155 ? 20.961 -0.145 -8.157 1.00 81.69 155 LYS A N 1
ATOM 1212 C CA . LYS A 1 155 ? 20.515 -1.257 -9.011 1.00 81.69 155 LYS A CA 1
ATOM 1213 C C . LYS A 1 155 ? 19.435 -0.838 -10.025 1.00 81.69 155 LYS A C 1
ATOM 1215 O O . LYS A 1 155 ? 19.294 -1.494 -11.054 1.00 81.69 155 LYS A O 1
ATOM 1220 N N . THR A 1 156 ? 18.714 0.241 -9.724 1.00 84.19 156 THR A N 1
ATOM 1221 C CA . THR A 1 156 ? 17.735 0.917 -10.586 1.00 84.19 156 THR A CA 1
ATOM 1222 C C . THR A 1 156 ? 18.393 1.472 -11.842 1.00 84.19 156 THR A C 1
ATOM 1224 O O . THR A 1 156 ? 19.514 1.987 -11.791 1.00 84.19 156 THR A O 1
ATOM 1227 N N . ASP A 1 157 ? 17.681 1.422 -12.966 1.00 89.31 157 ASP A N 1
ATOM 1228 C CA . ASP A 1 157 ? 18.111 2.130 -14.166 1.00 89.31 157 ASP A CA 1
ATOM 1229 C C . ASP A 1 157 ? 17.521 3.541 -14.192 1.00 89.31 157 ASP A C 1
ATOM 1231 O O . ASP A 1 157 ? 16.417 3.799 -14.672 1.00 89.31 157 ASP A O 1
ATOM 1235 N N . ASN A 1 158 ? 18.283 4.472 -13.632 1.00 89.62 158 ASN A N 1
ATOM 1236 C CA . ASN A 1 158 ? 17.911 5.876 -13.536 1.00 89.62 158 ASN A CA 1
ATOM 1237 C C . ASN A 1 158 ? 18.258 6.693 -14.799 1.00 89.62 158 ASN A C 1
ATOM 1239 O O . ASN A 1 158 ? 18.099 7.913 -14.779 1.00 89.62 158 ASN A O 1
ATOM 1243 N N . SER A 1 159 ? 18.706 6.048 -15.887 1.00 89.50 159 SER A N 1
ATOM 1244 C CA . SER A 1 159 ? 18.908 6.716 -17.184 1.00 89.50 159 SER A CA 1
ATOM 1245 C C . SER A 1 159 ? 17.592 7.032 -17.901 1.00 89.50 159 SER A C 1
ATOM 1247 O O . SER A 1 159 ? 17.524 7.989 -18.670 1.00 89.50 159 SER A O 1
ATOM 1249 N N . VAL A 1 160 ? 16.530 6.276 -17.604 1.00 92.69 160 VAL A N 1
ATOM 1250 C CA . VAL A 1 160 ? 15.189 6.523 -18.137 1.00 92.69 160 VAL A CA 1
ATOM 1251 C C . VAL A 1 160 ? 14.468 7.546 -17.268 1.00 92.69 160 VAL A C 1
ATOM 1253 O O . VAL A 1 160 ? 14.248 7.334 -16.072 1.00 92.69 160 VAL A O 1
ATOM 1256 N N . ILE A 1 161 ? 14.088 8.660 -17.884 1.00 94.88 161 ILE A N 1
ATOM 1257 C CA . ILE A 1 161 ? 13.348 9.762 -17.270 1.00 94.88 161 ILE A CA 1
ATOM 1258 C C . ILE A 1 161 ? 12.078 9.966 -18.093 1.00 94.88 161 ILE A C 1
ATOM 1260 O O . ILE A 1 161 ? 12.164 10.152 -19.306 1.00 94.88 161 ILE A O 1
ATOM 1264 N N . LEU A 1 162 ? 10.912 9.913 -17.447 1.00 96.31 162 LEU A N 1
ATOM 1265 C CA . LEU A 1 162 ? 9.622 10.014 -18.139 1.00 96.31 162 LEU A CA 1
ATOM 1266 C C . LEU A 1 162 ? 9.040 11.432 -18.108 1.00 96.31 162 LEU A C 1
ATOM 1268 O O . LEU A 1 162 ? 8.283 11.809 -18.996 1.00 96.31 162 LEU A O 1
ATOM 1272 N N . SER A 1 163 ? 9.386 12.231 -17.097 1.00 96.25 163 SER A N 1
ATOM 1273 C CA . SER A 1 163 ? 9.009 13.647 -17.024 1.00 96.25 163 SER A CA 1
ATOM 1274 C C . SER A 1 163 ? 10.075 14.545 -17.639 1.00 96.25 163 SER A C 1
ATOM 1276 O O . SER A 1 163 ? 11.228 14.547 -17.203 1.00 96.25 163 SER A O 1
ATOM 1278 N N . GLU A 1 164 ? 9.679 15.356 -18.617 1.00 93.19 164 GLU A N 1
ATOM 1279 C CA . GLU A 1 164 ? 10.566 16.321 -19.263 1.00 93.19 164 GLU A CA 1
ATOM 1280 C C . GLU A 1 164 ? 11.223 17.258 -18.233 1.00 93.19 164 GLU A C 1
ATOM 1282 O O . GLU A 1 164 ? 10.574 17.784 -17.328 1.00 93.19 164 GLU A O 1
ATOM 1287 N N . GLY A 1 165 ? 12.544 17.429 -18.338 1.00 90.44 165 GLY A N 1
ATOM 1288 C CA .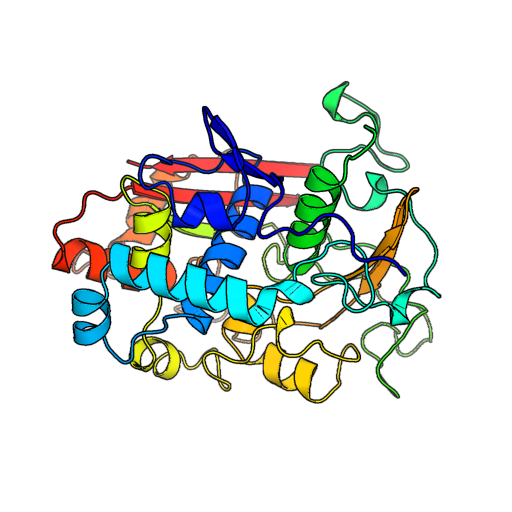 GLY A 1 165 ? 13.319 18.291 -17.442 1.00 90.44 165 GLY A CA 1
ATOM 1289 C C . GLY A 1 165 ? 13.501 17.769 -16.010 1.00 90.44 165 GLY A C 1
ATOM 1290 O O . GLY A 1 165 ? 14.072 18.483 -15.181 1.00 90.44 165 GLY A O 1
ATOM 1291 N N . TYR A 1 166 ? 13.065 16.546 -15.686 1.00 93.31 166 TYR A N 1
ATOM 1292 C CA . TYR A 1 166 ? 13.197 16.002 -14.335 1.00 93.31 166 TYR A CA 1
ATOM 1293 C C . TYR A 1 166 ? 14.656 15.707 -13.964 1.00 93.31 166 TYR A C 1
ATOM 1295 O O . TYR A 1 166 ? 15.320 14.858 -14.554 1.00 93.31 166 TYR A O 1
ATOM 1303 N N . LYS A 1 167 ? 15.151 16.384 -12.922 1.00 90.12 167 LYS A N 1
ATOM 1304 C CA . LYS A 1 167 ? 16.542 16.270 -12.446 1.00 90.12 167 LYS A CA 1
ATOM 1305 C C . LYS A 1 167 ? 16.714 15.342 -11.240 1.00 90.12 167 LYS A C 1
ATOM 1307 O O . LYS A 1 167 ? 17.831 15.150 -10.781 1.00 90.12 167 LYS A O 1
ATOM 1312 N N . GLY A 1 168 ? 15.645 14.732 -10.720 1.00 87.88 168 GLY A N 1
ATOM 1313 C CA . GLY A 1 168 ? 15.700 13.948 -9.475 1.00 87.88 168 GLY A CA 1
ATOM 1314 C C . GLY A 1 168 ? 16.557 12.674 -9.532 1.00 87.88 168 GLY A C 1
ATOM 1315 O O . GLY A 1 168 ? 16.902 12.131 -8.484 1.00 87.88 168 GLY A O 1
ATOM 1316 N N . LYS A 1 169 ? 16.926 12.219 -10.735 1.00 89.31 169 LYS A N 1
ATOM 1317 C CA . LYS A 1 169 ? 17.737 11.014 -10.983 1.00 89.31 169 LYS A CA 1
ATOM 1318 C C . LYS A 1 169 ? 19.203 11.296 -11.327 1.00 89.31 169 LYS A C 1
ATOM 1320 O O . LYS A 1 169 ? 20.013 10.368 -11.318 1.00 89.31 169 LYS A O 1
ATOM 1325 N N . THR A 1 170 ? 19.569 12.556 -11.563 1.00 86.38 170 THR A N 1
ATOM 1326 C CA . THR A 1 170 ? 20.897 12.945 -12.061 1.00 86.38 170 THR A CA 1
ATOM 1327 C C . THR A 1 170 ? 21.474 14.074 -11.214 1.00 86.38 170 THR A C 1
ATOM 1329 O O . THR A 1 170 ? 20.794 15.040 -10.885 1.00 86.38 170 THR A O 1
ATOM 1332 N N . LYS A 1 171 ? 22.745 13.957 -10.833 1.00 83.38 171 LYS A N 1
ATOM 1333 C CA . LYS A 1 171 ? 23.481 14.998 -10.106 1.00 83.38 171 LYS A CA 1
ATOM 1334 C C . LYS A 1 171 ? 23.867 16.142 -11.044 1.00 83.38 171 LYS A C 1
ATOM 1336 O O . LYS A 1 171 ? 23.942 15.958 -12.254 1.00 83.38 171 LYS A O 1
ATOM 1341 N N . GLU A 1 172 ? 24.243 17.286 -10.475 1.00 80.94 172 GLU A N 1
ATOM 1342 C CA . GLU A 1 172 ? 24.755 18.439 -11.238 1.00 80.94 172 GLU A CA 1
ATOM 1343 C C . GLU A 1 172 ? 25.982 18.097 -12.099 1.00 80.94 172 GLU A C 1
ATOM 1345 O O . GLU A 1 172 ? 26.149 18.639 -13.183 1.00 80.94 172 GLU A O 1
ATOM 1350 N N . ASN A 1 173 ? 26.804 17.134 -11.668 1.00 81.06 173 ASN A N 1
ATOM 1351 C CA . ASN A 1 173 ? 27.964 16.650 -12.423 1.00 81.06 173 ASN A CA 1
ATOM 1352 C C . ASN A 1 173 ? 27.632 15.584 -13.489 1.00 81.06 173 ASN A C 1
ATOM 1354 O O . ASN A 1 173 ? 28.532 14.880 -13.945 1.00 81.06 173 ASN A O 1
ATOM 1358 N N . GLY A 1 174 ? 26.352 15.393 -13.822 1.00 76.00 174 GLY A N 1
ATOM 1359 C CA . GLY A 1 174 ? 25.886 14.437 -14.830 1.00 76.00 174 GLY A CA 1
ATOM 1360 C C . GLY A 1 174 ? 25.883 12.967 -14.392 1.00 76.00 174 GLY A C 1
ATOM 1361 O O . GLY A 1 174 ? 25.420 12.113 -15.143 1.00 76.00 174 GLY A O 1
ATOM 1362 N N . LYS A 1 175 ? 26.364 12.630 -13.185 1.00 78.38 175 LYS A N 1
ATOM 1363 C CA . LYS A 1 175 ? 26.331 11.247 -12.673 1.00 78.38 175 LYS A CA 1
ATOM 1364 C C . LYS A 1 175 ? 24.957 10.900 -12.103 1.00 78.38 175 LYS A C 1
ATOM 1366 O O . LYS A 1 175 ? 24.330 11.727 -11.446 1.00 78.38 175 LYS A O 1
ATOM 1371 N N . GLY A 1 176 ? 24.536 9.646 -12.256 1.00 78.50 176 GLY A N 1
ATOM 1372 C CA . GLY A 1 176 ? 23.306 9.142 -11.642 1.00 78.50 176 GLY A CA 1
ATOM 1373 C C . GLY A 1 176 ? 23.289 9.280 -10.112 1.00 78.50 176 GLY A C 1
ATOM 1374 O O . GLY A 1 176 ? 24.317 9.154 -9.428 1.00 78.50 176 GLY A O 1
ATOM 1375 N N . VAL A 1 177 ? 22.107 9.552 -9.566 1.00 82.38 177 VAL A N 1
ATOM 1376 C CA . VAL A 1 177 ? 21.836 9.574 -8.124 1.00 82.38 177 VAL A CA 1
ATOM 1377 C C . VAL A 1 177 ? 21.530 8.150 -7.658 1.00 82.38 177 VAL A C 1
ATOM 1379 O O . VAL A 1 177 ? 20.875 7.383 -8.359 1.00 82.38 177 VAL A O 1
ATOM 1382 N N . SER A 1 178 ? 22.026 7.785 -6.472 1.00 83.75 178 SER A N 1
ATOM 1383 C CA . SER A 1 178 ? 21.622 6.531 -5.830 1.00 83.75 178 SER A CA 1
ATOM 1384 C C . SER A 1 178 ? 20.160 6.641 -5.423 1.00 83.75 178 SER A C 1
ATOM 1386 O O . SER A 1 178 ? 19.790 7.607 -4.756 1.00 83.75 178 SER A O 1
ATOM 1388 N N . SER A 1 179 ? 19.360 5.640 -5.764 1.00 85.38 179 SER A N 1
ATOM 1389 C CA . SER A 1 179 ? 17.946 5.605 -5.421 1.00 85.38 179 SER A CA 1
ATOM 1390 C C . SER A 1 179 ? 17.723 5.743 -3.931 1.00 85.38 179 SER A C 1
ATOM 1392 O O . SER A 1 179 ? 18.379 5.072 -3.124 1.00 85.38 179 SER A O 1
ATOM 1394 N N . LYS A 1 180 ? 16.761 6.596 -3.585 1.00 88.12 180 LYS A N 1
ATOM 1395 C CA . LYS A 1 180 ? 16.261 6.739 -2.220 1.00 88.12 180 LYS A CA 1
ATOM 1396 C C . LYS A 1 180 ? 15.413 5.520 -1.845 1.00 88.12 180 LYS A C 1
ATOM 1398 O O . LYS A 1 180 ? 14.758 4.949 -2.722 1.00 88.12 180 LYS A O 1
ATOM 1403 N N . PRO A 1 181 ? 15.401 5.120 -0.567 1.00 90.69 181 PRO A N 1
ATOM 1404 C CA . PRO A 1 181 ? 14.483 4.089 -0.102 1.00 90.69 181 PRO A CA 1
ATOM 1405 C C . PRO A 1 181 ? 13.033 4.555 -0.271 1.00 90.69 181 PRO A C 1
ATOM 1407 O O . PRO A 1 181 ? 12.750 5.756 -0.258 1.00 90.69 181 PRO A O 1
ATOM 1410 N N . GLY A 1 182 ? 12.121 3.603 -0.430 1.00 93.19 182 GLY A N 1
ATOM 1411 C CA . GLY A 1 182 ? 10.695 3.875 -0.503 1.00 93.19 182 GLY A CA 1
ATOM 1412 C C . GLY A 1 182 ? 10.162 4.521 0.784 1.00 93.19 182 GLY A C 1
ATOM 1413 O O . GLY A 1 182 ? 10.748 4.355 1.864 1.00 93.19 182 GLY A O 1
ATOM 1414 N N . PRO A 1 183 ? 9.042 5.261 0.701 1.00 95.12 183 PRO A N 1
ATOM 1415 C CA . PRO A 1 183 ? 8.503 6.027 1.824 1.00 95.12 183 PRO A CA 1
ATOM 1416 C C . PRO A 1 183 ? 8.066 5.167 3.019 1.00 95.12 183 PRO A C 1
ATOM 1418 O O . PRO A 1 183 ? 7.968 5.703 4.121 1.00 95.12 183 PRO A O 1
ATOM 1421 N N . ALA A 1 184 ? 7.826 3.864 2.828 1.00 94.62 184 ALA A N 1
ATOM 1422 C CA . ALA A 1 184 ? 7.505 2.934 3.913 1.00 94.62 184 ALA A CA 1
ATOM 1423 C C . ALA A 1 184 ? 8.755 2.341 4.600 1.00 94.62 184 ALA A C 1
ATOM 1425 O O . ALA A 1 184 ? 8.665 1.807 5.695 1.00 94.62 184 ALA A O 1
ATOM 1426 N N . VAL A 1 185 ? 9.946 2.463 4.005 1.00 90.88 185 VAL A N 1
ATOM 1427 C CA . VAL A 1 185 ? 11.204 2.005 4.631 1.00 90.88 185 VAL A CA 1
ATOM 1428 C C . VAL A 1 185 ? 11.921 3.168 5.311 1.00 90.88 185 VAL A C 1
ATOM 1430 O O . VAL A 1 185 ? 12.410 3.033 6.434 1.00 90.88 185 VAL A O 1
ATOM 1433 N N . ALA A 1 186 ? 11.969 4.328 4.646 1.00 88.31 186 ALA A N 1
ATOM 1434 C CA . ALA A 1 186 ? 12.809 5.460 5.035 1.00 88.31 186 ALA A CA 1
ATOM 1435 C C . ALA A 1 186 ? 14.272 5.028 5.282 1.00 88.31 186 ALA A C 1
ATOM 1437 O O . ALA A 1 186 ? 14.812 4.234 4.522 1.00 88.31 186 ALA A O 1
ATOM 1438 N N . HIS A 1 187 ? 14.955 5.583 6.290 1.00 83.44 187 HIS A N 1
ATOM 1439 C CA . HIS A 1 187 ? 16.400 5.384 6.455 1.00 83.44 187 HIS A CA 1
ATOM 1440 C C . HIS A 1 187 ? 16.782 4.009 7.025 1.00 83.44 187 HIS A C 1
ATOM 1442 O O . HIS A 1 187 ? 17.578 3.312 6.409 1.00 83.44 187 HIS A O 1
ATOM 1448 N N . MET A 1 188 ? 16.244 3.634 8.195 1.00 83.31 188 MET A N 1
ATOM 1449 C CA . MET A 1 188 ? 16.618 2.398 8.914 1.00 83.31 188 MET A CA 1
ATOM 1450 C C . MET A 1 188 ? 15.512 1.341 8.946 1.00 83.31 188 MET A C 1
ATOM 1452 O O . MET A 1 188 ? 15.725 0.270 9.513 1.00 83.31 188 MET A O 1
ATOM 1456 N N . GLY A 1 189 ? 14.349 1.630 8.354 1.00 87.94 189 GLY A N 1
ATOM 1457 C CA . GLY A 1 189 ? 13.192 0.750 8.427 1.00 87.94 189 GLY A CA 1
ATOM 1458 C C . GLY A 1 189 ? 12.164 1.180 9.457 1.00 87.94 189 GLY A C 1
ATOM 1459 O O . GLY A 1 189 ? 12.423 1.102 10.657 1.00 87.94 189 GLY A O 1
ATOM 1460 N N . LEU A 1 190 ? 11.000 1.640 9.009 1.00 91.12 190 LEU A N 1
ATOM 1461 C CA . LEU A 1 190 ? 9.937 2.131 9.887 1.00 91.12 190 LEU A CA 1
ATOM 1462 C C . LEU A 1 190 ? 9.178 0.978 10.564 1.00 91.12 190 LEU A C 1
ATOM 1464 O O . LEU A 1 190 ? 8.957 -0.073 9.962 1.00 91.12 190 LEU A O 1
ATOM 1468 N N . LEU A 1 191 ? 8.759 1.191 11.815 1.00 91.44 191 LEU A N 1
ATOM 1469 C CA . LEU A 1 191 ? 7.802 0.318 12.497 1.00 91.44 191 LEU A CA 1
ATOM 1470 C C . LEU A 1 191 ? 6.376 0.810 12.211 1.00 91.44 191 LEU A C 1
ATOM 1472 O O . LEU A 1 191 ? 5.968 1.858 12.716 1.00 91.44 191 LEU A O 1
ATOM 1476 N N . HIS A 1 192 ? 5.637 0.042 11.418 1.00 94.25 192 HIS A N 1
ATOM 1477 C CA . HIS A 1 192 ? 4.238 0.283 11.076 1.00 94.25 192 HIS A CA 1
ATOM 1478 C C . HIS A 1 192 ? 3.307 -0.382 12.084 1.00 94.25 192 HIS A C 1
ATOM 1480 O O . HIS A 1 192 ? 3.599 -1.478 12.562 1.00 94.25 192 HIS A O 1
ATOM 1486 N N . ASN A 1 193 ? 2.186 0.270 12.377 1.00 93.88 193 ASN A N 1
ATOM 1487 C CA . ASN A 1 193 ? 1.231 -0.127 13.397 1.00 93.88 193 ASN A CA 1
ATOM 1488 C C . ASN A 1 193 ? -0.196 -0.003 12.862 1.00 93.88 193 ASN A C 1
ATOM 1490 O O . ASN A 1 193 ? -0.575 1.035 12.318 1.00 93.88 193 ASN A O 1
ATOM 1494 N N . PHE A 1 194 ? -0.979 -1.059 13.043 1.00 94.44 194 PHE A N 1
ATOM 1495 C CA . PHE A 1 194 ? -2.359 -1.145 12.579 1.00 94.44 194 PHE A CA 1
ATOM 1496 C C . PHE A 1 194 ? -3.238 -1.774 13.653 1.00 94.44 194 PHE A C 1
ATOM 1498 O O . PHE A 1 194 ? -2.786 -2.616 14.434 1.00 94.44 194 PHE A O 1
ATOM 1505 N N . CYS A 1 195 ? -4.510 -1.393 13.655 1.00 93.94 195 CYS A N 1
ATOM 1506 C CA . CYS A 1 195 ? -5.528 -2.043 14.467 1.00 93.94 195 CYS A CA 1
ATOM 1507 C C . CYS A 1 195 ? -6.084 -3.251 13.708 1.00 93.94 195 CYS A C 1
ATOM 1509 O O . CYS A 1 195 ? -6.505 -3.112 12.566 1.00 93.94 195 CYS A O 1
ATOM 1511 N N . PHE A 1 196 ? -6.055 -4.440 14.292 1.00 94.31 196 PHE A N 1
ATOM 1512 C CA . PHE A 1 196 ? -6.581 -5.662 13.689 1.00 94.31 196 PHE A CA 1
ATOM 1513 C C . PHE A 1 196 ? -7.886 -6.031 14.382 1.00 94.31 196 PHE A C 1
ATOM 1515 O O . PHE A 1 196 ? -7.921 -6.157 15.603 1.00 94.31 196 PHE A O 1
ATOM 1522 N N . GLY A 1 197 ? -8.947 -6.219 13.602 1.00 93.88 197 GLY A N 1
ATOM 1523 C CA . GLY A 1 197 ? -10.197 -6.790 14.096 1.00 93.88 197 GLY A CA 1
ATOM 1524 C C . GLY A 1 197 ? -10.151 -8.319 14.117 1.00 93.88 197 GLY A C 1
ATOM 1525 O O . GLY A 1 197 ? -9.156 -8.941 13.748 1.00 93.88 197 GLY A O 1
ATOM 1526 N N . LEU A 1 198 ? -11.274 -8.943 14.481 1.00 94.12 198 LEU A N 1
ATOM 1527 C CA . LEU A 1 198 ? -11.421 -10.408 14.460 1.00 94.12 198 LEU A CA 1
ATOM 1528 C C . LEU A 1 198 ? -11.404 -11.021 13.042 1.00 94.12 198 LEU A C 1
ATOM 1530 O O . LEU A 1 198 ? -11.244 -12.233 12.903 1.00 94.12 198 LEU A O 1
ATOM 1534 N N . SER A 1 199 ? -11.572 -10.195 12.005 1.00 96.31 199 SER A N 1
ATOM 1535 C CA . SER A 1 199 ? -11.463 -10.570 10.592 1.00 96.31 199 SER A CA 1
ATOM 1536 C C . SER A 1 199 ? -10.715 -9.510 9.782 1.00 96.31 199 SER A C 1
ATOM 1538 O O . SER A 1 199 ? -10.554 -8.365 10.224 1.00 96.31 199 SER A O 1
ATOM 1540 N N . LEU A 1 200 ? -10.284 -9.865 8.570 1.00 97.81 200 LEU A N 1
ATOM 1541 C CA . LEU A 1 200 ? -9.670 -8.928 7.629 1.00 97.81 200 LEU A CA 1
ATOM 1542 C C . LEU A 1 200 ? -10.643 -7.816 7.224 1.00 97.81 200 LEU A C 1
ATOM 1544 O O . LEU A 1 200 ? -10.248 -6.655 7.205 1.00 97.81 200 LEU A O 1
ATOM 1548 N N . LEU A 1 201 ? -11.924 -8.130 7.017 1.00 97.88 201 LEU A N 1
ATOM 1549 C CA . LEU A 1 201 ? -12.960 -7.128 6.743 1.00 97.88 201 LEU A CA 1
ATOM 1550 C C . LEU A 1 201 ? -13.090 -6.101 7.872 1.00 97.88 201 LEU A C 1
ATOM 1552 O O . LEU A 1 201 ? -13.076 -4.896 7.622 1.00 97.88 201 LEU A O 1
ATOM 1556 N N . LYS A 1 202 ? -13.155 -6.565 9.127 1.00 97.25 202 LYS A N 1
ATOM 1557 C CA . LYS A 1 202 ? -13.180 -5.665 10.289 1.00 97.25 202 LYS A CA 1
ATOM 1558 C C . LYS A 1 202 ? -11.883 -4.873 10.422 1.00 97.25 202 LYS A C 1
ATOM 1560 O O . LYS A 1 202 ? -11.926 -3.700 10.767 1.00 97.25 202 LYS A O 1
ATOM 1565 N N . THR A 1 203 ? -10.744 -5.490 10.112 1.00 97.75 203 THR A N 1
ATOM 1566 C CA . THR A 1 203 ? -9.443 -4.810 10.080 1.00 97.75 203 THR A CA 1
ATOM 1567 C C . THR A 1 203 ? -9.465 -3.654 9.082 1.00 97.75 203 THR A C 1
ATOM 1569 O O . THR A 1 203 ? -9.129 -2.536 9.455 1.00 97.75 203 THR A O 1
ATOM 1572 N N . VAL A 1 204 ? -9.910 -3.872 7.844 1.00 98.25 204 VAL A N 1
ATOM 1573 C CA . VAL A 1 204 ? -9.996 -2.801 6.837 1.00 98.25 204 VAL A CA 1
ATOM 1574 C C . VAL A 1 204 ? -10.962 -1.701 7.289 1.00 98.25 204 VAL A C 1
ATOM 1576 O O . VAL A 1 204 ? -10.585 -0.533 7.284 1.00 98.25 204 VAL A O 1
ATOM 1579 N N . TRP A 1 205 ? -12.153 -2.064 7.771 1.00 98.06 205 TRP A N 1
ATOM 1580 C CA . TRP A 1 205 ? -13.162 -1.104 8.233 1.00 98.06 205 TRP A CA 1
ATOM 1581 C C . TRP A 1 205 ? -12.693 -0.233 9.409 1.00 98.06 205 TRP A C 1
ATOM 1583 O O . TRP A 1 205 ? -12.897 0.981 9.386 1.00 98.06 205 TRP A O 1
ATOM 1593 N N . LEU A 1 206 ? -12.025 -0.814 10.412 1.00 97.25 206 LEU A N 1
ATOM 1594 C CA . LEU A 1 206 ? -11.473 -0.067 11.553 1.00 97.25 206 LEU A CA 1
ATOM 1595 C C . LEU A 1 206 ? -10.367 0.912 11.134 1.00 97.25 206 LEU A C 1
ATOM 1597 O O . LEU A 1 206 ? -10.177 1.940 11.778 1.00 97.25 206 LEU A O 1
ATOM 1601 N N . ASN A 1 207 ? -9.637 0.598 10.062 1.00 97.25 207 ASN A N 1
ATOM 1602 C CA . ASN A 1 207 ? -8.538 1.417 9.552 1.00 97.25 207 ASN A CA 1
ATOM 1603 C C . ASN A 1 207 ? -8.963 2.418 8.463 1.00 97.25 207 ASN A C 1
ATOM 1605 O O . ASN A 1 207 ? -8.108 3.171 7.991 1.00 97.25 207 ASN A O 1
ATOM 1609 N N . LEU A 1 208 ? -10.241 2.456 8.069 1.00 97.19 208 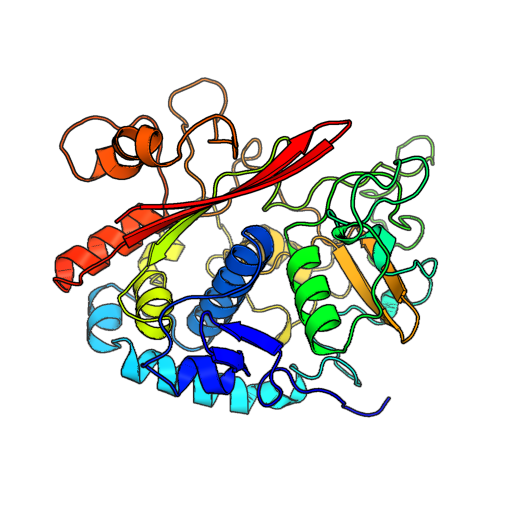LEU A N 1
ATOM 1610 C CA . LEU A 1 208 ? -10.766 3.479 7.161 1.00 97.19 208 LEU A CA 1
ATOM 1611 C C . LEU A 1 208 ? -10.750 4.849 7.816 1.00 97.19 208 LEU A C 1
ATOM 1613 O O . LEU A 1 208 ? -11.105 4.984 8.987 1.00 97.19 208 LEU A O 1
ATOM 1617 N N . PHE A 1 209 ? -10.375 5.870 7.055 1.00 98.25 209 PHE A N 1
ATOM 1618 C CA . PHE A 1 209 ? -10.445 7.257 7.510 1.00 98.25 209 PHE A CA 1
ATOM 1619 C C . PHE A 1 209 ? -11.755 7.891 7.040 1.00 98.25 209 PHE A C 1
ATOM 1621 O O . PHE A 1 209 ? -12.349 7.435 6.066 1.00 98.25 209 PHE A O 1
ATOM 1628 N N . THR A 1 210 ? -12.217 8.930 7.718 1.00 98.50 210 THR A N 1
ATOM 1629 C CA . THR A 1 210 ? -13.347 9.748 7.262 1.00 98.50 210 THR A CA 1
ATOM 1630 C C . THR A 1 210 ? -12.847 10.968 6.486 1.00 98.50 210 THR A C 1
ATOM 1632 O O . THR A 1 210 ? -11.675 11.338 6.607 1.00 98.50 210 THR A O 1
ATOM 1635 N N . GLN A 1 211 ? -13.698 11.623 5.693 1.00 98.19 211 GLN A N 1
ATOM 1636 C CA . GLN A 1 211 ? -13.323 12.872 5.015 1.00 98.19 211 GLN A CA 1
ATOM 1637 C C . GLN A 1 211 ? -12.916 13.944 6.027 1.00 98.19 211 GLN A C 1
ATOM 1639 O O . GLN A 1 211 ? -11.902 14.613 5.830 1.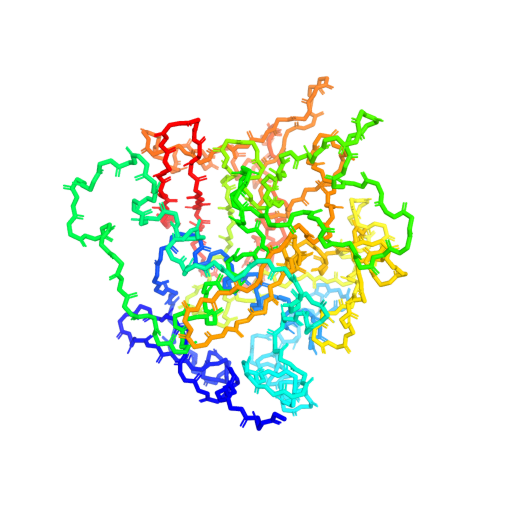00 98.19 211 GLN A O 1
ATOM 1644 N N . VAL A 1 212 ? -13.651 14.061 7.138 1.00 97.94 212 VAL A N 1
ATOM 1645 C CA . VAL A 1 212 ? -13.329 14.989 8.232 1.00 97.94 212 VAL A CA 1
ATOM 1646 C C . VAL A 1 212 ? -11.958 14.684 8.840 1.00 97.94 212 VAL A C 1
ATOM 1648 O O . VAL A 1 212 ? -11.160 15.601 9.038 1.00 97.94 212 VAL A O 1
ATOM 1651 N N . GLU A 1 213 ? -11.647 13.412 9.100 1.00 97.88 213 GLU A N 1
ATOM 1652 C CA . GLU A 1 213 ? -10.332 13.010 9.612 1.00 97.88 213 GLU A CA 1
ATOM 1653 C C . GLU A 1 213 ? -9.223 13.356 8.618 1.00 97.88 213 GLU A C 1
ATOM 1655 O O . GLU A 1 213 ? -8.239 13.980 9.005 1.00 97.88 213 GLU A O 1
ATOM 1660 N N . ILE A 1 214 ? -9.393 13.011 7.336 1.00 97.81 214 ILE A N 1
ATOM 1661 C CA . ILE A 1 214 ? -8.413 13.299 6.279 1.00 97.81 214 ILE A CA 1
ATOM 1662 C C . ILE A 1 214 ? -8.197 14.808 6.130 1.00 97.81 214 ILE A C 1
ATOM 1664 O O . ILE A 1 214 ? -7.053 15.246 6.041 1.00 97.81 214 ILE A O 1
ATOM 1668 N N . ALA A 1 215 ? -9.264 15.609 6.134 1.00 95.94 215 ALA A N 1
ATOM 1669 C CA . ALA A 1 215 ? -9.182 17.067 6.059 1.00 95.94 215 ALA A CA 1
ATOM 1670 C C . ALA A 1 215 ? -8.485 17.677 7.288 1.00 95.94 215 ALA A C 1
ATOM 1672 O O . ALA A 1 215 ? -7.805 18.697 7.172 1.00 95.94 215 ALA A O 1
ATOM 1673 N N . GLY A 1 216 ? -8.610 17.038 8.455 1.00 95.12 216 GLY A N 1
ATOM 1674 C CA . GLY A 1 216 ? -7.878 17.401 9.668 1.00 95.12 216 GLY A CA 1
ATOM 1675 C C . GLY A 1 216 ? -6.375 17.096 9.608 1.00 95.12 216 GLY A C 1
ATOM 1676 O O . GLY A 1 216 ? -5.601 17.676 10.375 1.00 95.12 216 GLY A O 1
ATOM 1677 N N . LEU A 1 217 ? -5.929 16.226 8.693 1.00 93.19 217 LEU A N 1
ATOM 1678 C CA . LEU A 1 217 ? -4.515 15.903 8.506 1.00 93.19 217 LEU A CA 1
ATOM 1679 C C . LEU A 1 217 ? -3.811 16.979 7.671 1.00 93.19 217 LEU A C 1
ATOM 1681 O O . LEU A 1 217 ? -3.746 16.911 6.446 1.00 93.19 217 LEU A O 1
ATOM 1685 N N . THR A 1 218 ? -3.157 17.926 8.342 1.00 88.56 218 THR A N 1
ATOM 1686 C CA . THR A 1 218 ? -2.351 18.976 7.685 1.00 88.56 218 THR A CA 1
ATOM 1687 C C . THR A 1 218 ? -1.169 18.435 6.867 1.00 88.56 218 THR A C 1
ATOM 1689 O O . THR A 1 218 ? -0.632 19.138 6.014 1.00 88.56 218 THR A O 1
ATOM 1692 N N . ILE A 1 219 ? -0.774 17.177 7.093 1.00 93.44 219 ILE A N 1
ATOM 1693 C CA . ILE A 1 219 ? 0.311 16.492 6.376 1.00 93.44 219 ILE A CA 1
ATOM 1694 C C . ILE A 1 219 ? -0.063 16.071 4.945 1.00 93.44 219 ILE A C 1
ATOM 1696 O O . ILE A 1 219 ? 0.833 15.752 4.161 1.00 93.44 219 ILE A O 1
ATOM 1700 N N . TYR A 1 220 ? -1.356 16.079 4.595 1.00 96.56 220 TYR A N 1
ATOM 1701 C CA . TYR A 1 220 ? -1.859 15.739 3.261 1.00 96.56 220 TYR A CA 1
ATOM 1702 C C . TYR A 1 220 ? -2.632 16.915 2.652 1.00 96.56 220 TYR A C 1
ATOM 1704 O O . TYR A 1 220 ? -3.863 16.916 2.659 1.00 96.56 220 TYR A O 1
ATOM 1712 N N . PRO A 1 221 ? -1.941 17.921 2.083 1.00 95.62 221 PRO A N 1
ATOM 1713 C CA . PRO A 1 221 ? -2.595 19.110 1.530 1.00 95.62 221 PRO A CA 1
ATOM 1714 C C . PRO A 1 221 ? -3.571 18.816 0.378 1.00 95.62 221 PRO A C 1
ATOM 1716 O O . PRO A 1 221 ? -4.434 19.640 0.092 1.00 95.62 221 PRO A O 1
ATOM 1719 N N . ASN A 1 222 ? -3.459 17.654 -0.273 1.00 96.81 222 ASN A N 1
ATOM 1720 C CA . ASN A 1 222 ? -4.350 17.218 -1.352 1.00 96.81 222 ASN A CA 1
ATOM 1721 C C . ASN A 1 222 ? -5.414 16.207 -0.873 1.00 96.81 222 ASN A C 1
ATOM 1723 O O . ASN A 1 222 ? -6.033 15.535 -1.701 1.00 96.81 222 ASN A O 1
ATOM 1727 N N . GLY A 1 223 ? -5.609 16.065 0.443 1.00 97.62 223 GLY A N 1
ATOM 1728 C CA . GLY A 1 223 ? -6.615 15.190 1.045 1.00 97.62 223 GLY A CA 1
ATOM 1729 C C . GLY A 1 223 ? -6.436 13.719 0.666 1.00 97.62 223 GLY A C 1
ATOM 1730 O O . GLY A 1 223 ? -5.319 13.192 0.662 1.00 97.62 223 GLY A O 1
ATOM 1731 N N . LEU A 1 224 ? -7.545 13.043 0.340 1.00 97.94 224 LEU A N 1
ATOM 1732 C CA . LEU A 1 224 ? -7.530 11.628 -0.033 1.00 97.94 224 LEU A CA 1
ATOM 1733 C C . LEU A 1 224 ? -6.700 11.386 -1.301 1.00 97.94 224 LEU A C 1
ATOM 1735 O O . LEU A 1 224 ? -5.845 10.504 -1.310 1.00 97.94 224 LEU A O 1
ATOM 1739 N N . GLY A 1 225 ? -6.896 12.205 -2.335 1.00 97.25 225 GLY A N 1
ATOM 1740 C CA . GLY A 1 225 ? -6.307 12.009 -3.660 1.00 97.25 225 GLY A CA 1
ATOM 1741 C C . GLY A 1 225 ? -6.982 10.901 -4.477 1.00 97.25 225 GLY A C 1
ATOM 1742 O O . GLY A 1 225 ? -7.982 10.316 -4.070 1.00 97.25 225 GLY A O 1
ATOM 1743 N N . THR A 1 226 ? -6.417 10.619 -5.650 1.00 97.25 226 THR A N 1
ATOM 1744 C CA . THR A 1 226 ? -6.947 9.648 -6.622 1.00 97.25 226 THR A CA 1
ATOM 1745 C C . THR A 1 226 ? -6.120 8.368 -6.604 1.00 97.25 226 THR A C 1
ATOM 1747 O O . THR A 1 226 ? -4.887 8.433 -6.550 1.00 97.25 226 THR A O 1
ATOM 1750 N N . ALA A 1 227 ? -6.768 7.200 -6.668 1.00 97.88 227 ALA A N 1
ATOM 1751 C CA . ALA A 1 227 ? -6.044 5.932 -6.719 1.00 97.88 227 ALA A CA 1
ATOM 1752 C C . ALA A 1 227 ? -5.287 5.761 -8.046 1.00 97.88 227 ALA A C 1
ATOM 1754 O O . ALA A 1 227 ? -5.832 6.086 -9.106 1.00 97.88 227 ALA A O 1
ATOM 1755 N N . PRO A 1 228 ? -4.064 5.194 -8.037 1.00 97.50 228 PRO A N 1
ATOM 1756 C CA . PRO A 1 228 ? -3.263 5.097 -9.255 1.00 97.50 228 PRO A CA 1
ATOM 1757 C C . PRO A 1 228 ? -3.931 4.309 -10.384 1.00 97.50 228 PRO A C 1
ATOM 1759 O O . PRO A 1 228 ? -3.831 4.699 -11.540 1.00 97.50 228 PRO A O 1
ATOM 1762 N N . TRP A 1 229 ? -4.673 3.242 -10.074 1.00 97.62 229 TRP A N 1
ATOM 1763 C CA . TRP A 1 229 ? -5.391 2.462 -11.092 1.00 97.62 229 TRP A CA 1
ATOM 1764 C C . TRP A 1 229 ? -6.528 3.249 -11.765 1.00 97.62 229 TRP A C 1
ATOM 1766 O O . TRP A 1 229 ? -6.842 2.993 -12.930 1.00 97.62 229 TRP A O 1
ATOM 1776 N N . GLN A 1 230 ? -7.101 4.250 -11.090 1.00 97.75 230 GLN A N 1
ATOM 1777 C CA . GLN A 1 230 ? -8.071 5.159 -11.705 1.00 97.75 230 GLN A CA 1
ATOM 1778 C C . GLN A 1 230 ? -7.367 6.109 -12.675 1.00 97.75 230 GLN A C 1
ATOM 1780 O O . GLN A 1 230 ? -7.786 6.253 -13.829 1.00 97.75 230 GLN A O 1
ATOM 1785 N N . GLN A 1 231 ? -6.258 6.702 -12.223 1.00 97.31 231 GLN A N 1
ATOM 1786 C CA . GLN A 1 231 ? -5.476 7.670 -12.983 1.00 97.31 231 GLN A CA 1
ATOM 1787 C C . GLN A 1 231 ? -3.967 7.504 -12.724 1.00 97.31 231 GLN A C 1
ATOM 1789 O O . GLN A 1 231 ? -3.425 8.020 -11.747 1.00 97.31 231 GLN A O 1
ATOM 1794 N N . MET A 1 232 ? -3.277 6.802 -13.632 1.00 97.38 232 MET A N 1
ATOM 1795 C CA . MET A 1 232 ? -1.835 6.541 -13.523 1.00 97.38 232 MET A CA 1
ATOM 1796 C C . MET A 1 232 ? -1.007 7.789 -13.874 1.00 97.38 232 MET A C 1
ATOM 1798 O O . MET A 1 232 ? -1.322 8.475 -14.851 1.00 97.38 232 MET A O 1
ATOM 1802 N N . PRO A 1 233 ? 0.091 8.077 -13.150 1.00 97.56 233 PRO A N 1
ATOM 1803 C CA . PRO A 1 233 ? 1.018 9.131 -13.540 1.00 97.56 233 PRO A CA 1
ATOM 1804 C C . PRO A 1 233 ? 1.749 8.763 -14.838 1.00 97.56 233 PRO A C 1
ATOM 1806 O O . PRO A 1 233 ? 2.107 7.611 -15.064 1.00 97.56 233 PRO A O 1
ATOM 1809 N N . GLN A 1 234 ? 2.032 9.766 -15.670 1.00 96.50 234 GLN A N 1
ATOM 1810 C CA . GLN A 1 234 ? 2.827 9.593 -16.896 1.00 96.50 234 GLN A CA 1
ATOM 1811 C C . GLN A 1 234 ? 4.339 9.591 -16.625 1.00 96.50 234 GLN A C 1
ATOM 1813 O O . GLN A 1 234 ? 5.118 9.097 -17.433 1.00 96.50 234 GLN A O 1
ATOM 1818 N N . GLY A 1 235 ? 4.758 10.138 -15.483 1.00 96.62 235 GLY A N 1
ATOM 1819 C CA . GLY A 1 235 ? 6.155 10.224 -15.083 1.00 96.62 235 GLY A CA 1
ATOM 1820 C C . GLY A 1 235 ? 6.324 10.775 -13.667 1.00 96.62 235 GLY A C 1
ATOM 1821 O O . GLY A 1 235 ? 5.349 11.023 -12.958 1.00 96.62 235 GLY A O 1
ATOM 1822 N N . GLU A 1 236 ? 7.574 10.968 -13.262 1.00 96.81 236 GLU A N 1
ATOM 1823 C CA . GLU A 1 236 ? 8.025 11.295 -11.903 1.00 96.81 236 GLU A CA 1
ATOM 1824 C C . GLU A 1 236 ? 7.510 12.640 -11.356 1.00 96.81 236 GLU A C 1
ATOM 1826 O O . GLU A 1 236 ? 7.416 12.822 -10.135 1.00 96.81 236 GLU A O 1
ATOM 1831 N N . ASP A 1 237 ? 7.204 13.596 -12.240 1.00 96.62 237 ASP A N 1
ATOM 1832 C CA . ASP A 1 237 ? 6.820 14.967 -11.878 1.00 96.62 237 ASP A CA 1
ATOM 1833 C C . ASP A 1 237 ? 5.697 15.565 -12.751 1.00 96.62 237 ASP A C 1
ATOM 1835 O O . ASP A 1 237 ? 5.508 16.784 -12.814 1.00 96.62 237 ASP A O 1
ATOM 1839 N N . CYS A 1 238 ? 4.909 14.706 -13.405 1.00 96.75 238 CYS A N 1
ATOM 1840 C CA . CYS A 1 238 ? 3.680 15.116 -14.089 1.00 96.75 238 CYS A CA 1
ATOM 1841 C C . CYS A 1 238 ? 2.613 15.640 -13.098 1.00 96.75 238 CYS A C 1
ATOM 1843 O O . CYS A 1 238 ? 2.744 15.483 -11.882 1.00 96.75 238 CYS A O 1
ATOM 1845 N N . ALA A 1 239 ? 1.531 16.247 -13.603 1.00 96.88 239 ALA A N 1
ATOM 1846 C CA . ALA A 1 239 ? 0.470 16.827 -12.764 1.00 96.88 239 ALA A CA 1
ATOM 1847 C C . ALA A 1 239 ? -0.120 15.821 -11.754 1.00 96.88 239 ALA A C 1
ATOM 1849 O O . ALA A 1 239 ? -0.261 16.141 -10.574 1.00 96.88 239 ALA A O 1
ATOM 1850 N N . ILE A 1 240 ? -0.365 14.583 -12.195 1.00 97.69 240 ILE A N 1
ATOM 1851 C CA . ILE A 1 240 ? -0.872 13.494 -11.346 1.00 97.69 240 ILE A CA 1
ATOM 1852 C C . ILE A 1 240 ? 0.151 13.140 -10.260 1.00 97.69 240 ILE A C 1
ATOM 1854 O O . ILE A 1 240 ? -0.190 13.077 -9.083 1.00 97.69 240 ILE A O 1
ATOM 1858 N N . ALA A 1 241 ? 1.431 12.989 -10.621 1.00 97.62 241 ALA A N 1
ATOM 1859 C CA . ALA A 1 241 ? 2.485 12.690 -9.652 1.00 97.62 241 ALA A CA 1
ATOM 1860 C C . ALA A 1 241 ? 2.631 13.793 -8.590 1.00 97.62 241 ALA A C 1
ATOM 1862 O O . ALA A 1 241 ? 2.844 13.494 -7.415 1.00 97.62 241 ALA A O 1
ATOM 1863 N N . LYS A 1 242 ? 2.474 15.066 -8.973 1.00 97.00 242 LYS A N 1
ATOM 1864 C CA . LYS A 1 242 ? 2.474 16.206 -8.041 1.00 97.00 242 LYS A CA 1
ATOM 1865 C C . LYS A 1 242 ? 1.298 16.161 -7.069 1.00 97.00 242 LYS A C 1
ATOM 1867 O O . LYS A 1 242 ? 1.499 16.398 -5.881 1.00 97.00 242 LYS A O 1
ATOM 1872 N N . GLN A 1 243 ? 0.104 15.808 -7.543 1.00 97.19 243 GLN A N 1
ATOM 1873 C CA . GLN A 1 243 ? -1.062 15.621 -6.676 1.00 97.19 243 GLN A CA 1
ATOM 1874 C C . GLN A 1 243 ? -0.859 14.451 -5.706 1.00 97.19 243 GLN A C 1
ATOM 1876 O O . GLN A 1 243 ? -1.067 14.604 -4.500 1.00 97.19 243 GLN A O 1
ATOM 1881 N N . MET A 1 244 ? -0.358 13.315 -6.201 1.00 97.44 244 MET A N 1
ATOM 1882 C CA . MET A 1 244 ? -0.093 12.134 -5.376 1.00 97.44 244 MET A CA 1
ATOM 1883 C C . MET A 1 244 ? 0.855 12.446 -4.213 1.00 97.44 244 MET A C 1
ATOM 1885 O O . MET A 1 244 ? 0.565 12.053 -3.084 1.00 97.44 244 MET A O 1
ATOM 1889 N N . LYS A 1 245 ? 1.931 13.210 -4.456 1.00 96.25 245 LYS A N 1
ATOM 1890 C CA . LYS A 1 245 ? 2.921 13.600 -3.432 1.00 96.25 245 LYS A CA 1
ATOM 1891 C C . LYS A 1 245 ? 2.320 14.300 -2.210 1.00 96.25 245 LYS A C 1
ATOM 1893 O O . LYS A 1 245 ? 2.997 14.342 -1.199 1.00 96.25 245 LYS A O 1
ATOM 1898 N N . GLY A 1 246 ? 1.117 14.868 -2.287 1.00 96.38 246 GLY A N 1
ATOM 1899 C CA . GLY A 1 246 ? 0.471 15.565 -1.167 1.00 96.38 246 GLY A CA 1
ATOM 1900 C C . GLY A 1 246 ? -0.790 14.885 -0.638 1.00 96.38 246 GLY A C 1
ATOM 1901 O O . GLY A 1 246 ? -1.562 15.539 0.053 1.00 96.38 246 GLY A O 1
ATOM 1902 N N . SER A 1 247 ? -1.049 13.626 -0.996 1.00 97.94 247 SER A N 1
ATOM 1903 C CA . SER A 1 247 ? -2.311 12.935 -0.689 1.00 97.94 247 SER A CA 1
ATOM 1904 C C . SER A 1 247 ? -2.107 11.679 0.157 1.00 97.94 247 SER A C 1
ATOM 1906 O O . SER A 1 247 ? -1.049 11.045 0.086 1.00 97.94 247 SER A O 1
ATOM 1908 N N . LEU A 1 248 ? -3.145 11.271 0.894 1.00 98.25 248 LEU A N 1
ATOM 1909 C CA . LEU A 1 248 ? -3.162 9.988 1.602 1.00 98.25 248 LEU A CA 1
ATOM 1910 C C . LEU A 1 248 ? -2.966 8.820 0.624 1.00 98.25 248 LEU A C 1
ATOM 1912 O O . LEU A 1 248 ? -2.180 7.911 0.890 1.00 98.25 248 LEU A O 1
ATOM 1916 N N . MET A 1 249 ? -3.610 8.864 -0.543 1.00 98.00 249 MET A N 1
ATOM 1917 C CA . MET A 1 249 ? -3.494 7.819 -1.558 1.00 98.00 249 MET A CA 1
ATOM 1918 C C . MET A 1 249 ? -2.064 7.661 -2.081 1.00 98.00 249 MET A C 1
ATOM 1920 O O . MET A 1 249 ? -1.568 6.542 -2.203 1.00 98.00 249 MET A O 1
ATOM 1924 N N . GLY A 1 250 ? -1.355 8.770 -2.303 1.00 97.38 250 GLY A N 1
ATOM 1925 C CA . GLY A 1 250 ? 0.064 8.740 -2.658 1.00 97.38 250 GLY A CA 1
ATOM 1926 C C . GLY A 1 250 ? 0.982 8.280 -1.523 1.00 97.38 250 GLY A C 1
ATOM 1927 O O . GLY A 1 250 ? 2.151 7.993 -1.771 1.00 97.38 250 GLY A O 1
ATOM 1928 N N . ARG A 1 251 ? 0.480 8.154 -0.290 1.00 96.75 251 ARG A N 1
ATOM 1929 C CA . ARG A 1 251 ? 1.194 7.492 0.808 1.00 96.75 251 ARG A CA 1
ATOM 1930 C C . ARG A 1 251 ? 0.866 6.001 0.906 1.00 96.75 251 ARG A C 1
ATOM 1932 O O . ARG A 1 251 ? 1.773 5.214 1.180 1.00 96.75 251 ARG A O 1
ATOM 1939 N N . LEU A 1 252 ? -0.386 5.614 0.656 1.00 97.94 252 LEU A N 1
ATOM 1940 C CA . LEU A 1 252 ? -0.820 4.214 0.648 1.00 97.94 252 LEU A CA 1
ATOM 1941 C C . LEU A 1 252 ? -0.226 3.447 -0.543 1.00 97.94 252 LEU A C 1
ATOM 1943 O O . LEU A 1 252 ? 0.353 2.379 -0.342 1.00 97.94 252 LEU A O 1
ATOM 1947 N N . ILE A 1 253 ? -0.295 4.016 -1.754 1.00 98.25 253 ILE A N 1
ATOM 1948 C CA . ILE A 1 253 ? 0.227 3.437 -3.005 1.00 98.25 253 ILE A CA 1
ATOM 1949 C C . ILE A 1 253 ? 1.138 4.466 -3.704 1.00 98.25 253 ILE A C 1
ATOM 1951 O O . ILE A 1 253 ? 0.706 5.194 -4.599 1.00 98.25 253 ILE A O 1
ATOM 1955 N N . PRO A 1 254 ? 2.423 4.558 -3.305 1.00 97.44 254 PRO A N 1
ATOM 1956 C CA . PRO A 1 254 ? 3.267 5.696 -3.670 1.00 97.44 254 PRO A CA 1
ATOM 1957 C C . PRO A 1 254 ? 3.799 5.693 -5.100 1.00 97.44 254 PRO A C 1
ATOM 1959 O O . PRO A 1 254 ? 4.198 6.747 -5.594 1.00 97.44 254 PRO A O 1
ATOM 1962 N N . LEU A 1 255 ? 3.892 4.527 -5.743 1.00 97.81 255 LEU A N 1
ATOM 1963 C CA . LEU A 1 255 ? 4.632 4.361 -6.999 1.00 97.81 255 LEU A CA 1
ATOM 1964 C C . LEU A 1 255 ? 6.071 4.922 -6.908 1.00 97.81 255 LEU A C 1
ATOM 1966 O O . LEU A 1 255 ? 6.552 5.614 -7.810 1.00 97.81 255 LEU A O 1
ATOM 1970 N N . CYS A 1 256 ? 6.780 4.654 -5.800 1.00 96.50 256 CYS A N 1
ATOM 1971 C CA . CYS A 1 256 ? 8.159 5.140 -5.614 1.00 96.50 256 CYS A CA 1
ATOM 1972 C C . CYS A 1 256 ? 9.177 4.445 -6.541 1.00 96.50 256 CYS A C 1
ATOM 1974 O O . CYS A 1 256 ? 10.331 4.876 -6.664 1.00 96.50 256 CYS A O 1
ATOM 1976 N N . ARG A 1 257 ? 8.740 3.383 -7.223 1.00 96.25 257 ARG A N 1
ATOM 1977 C CA . ARG A 1 257 ? 9.414 2.731 -8.343 1.00 96.25 257 ARG A CA 1
ATOM 1978 C C . ARG A 1 257 ? 8.451 2.635 -9.510 1.00 96.25 257 ARG A C 1
ATOM 1980 O O . ARG A 1 257 ? 7.289 2.283 -9.325 1.00 96.25 257 ARG A O 1
ATOM 1987 N N . PHE A 1 258 ? 8.954 2.922 -10.701 1.00 97.62 258 PHE A N 1
ATOM 1988 C CA . PHE A 1 258 ? 8.270 2.571 -11.937 1.00 97.62 258 PHE A CA 1
ATOM 1989 C C . PHE A 1 258 ? 8.761 1.204 -12.369 1.00 97.62 258 PHE A C 1
ATOM 1991 O O . PHE A 1 258 ? 9.968 0.991 -12.482 1.00 97.62 258 PHE A O 1
ATOM 1998 N N . CYS A 1 259 ? 7.823 0.288 -12.572 1.00 97.69 259 CYS A N 1
ATOM 1999 C CA . CYS A 1 259 ? 8.092 -1.102 -12.898 1.00 97.69 259 CYS A CA 1
ATOM 2000 C C . CYS A 1 259 ? 7.295 -1.509 -14.139 1.00 97.69 259 CYS A C 1
ATOM 2002 O O . CYS A 1 259 ? 6.181 -1.028 -14.355 1.00 97.69 259 CYS A O 1
ATOM 2004 N N . LEU A 1 260 ? 7.858 -2.423 -14.921 1.00 97.94 260 LEU A N 1
ATOM 2005 C CA . LEU A 1 260 ? 7.162 -3.165 -15.966 1.00 97.94 260 LEU A CA 1
ATOM 2006 C C . LEU A 1 260 ? 7.674 -4.603 -15.949 1.00 97.94 260 LEU A C 1
ATOM 2008 O O . LEU A 1 260 ? 8.872 -4.846 -16.124 1.00 97.94 260 LEU A O 1
ATOM 2012 N N . LEU A 1 261 ? 6.772 -5.541 -15.685 1.00 97.19 261 LEU A N 1
ATOM 2013 C CA . LEU A 1 261 ? 7.075 -6.962 -15.605 1.00 97.19 261 LEU A CA 1
ATOM 2014 C C . LEU A 1 261 ? 7.289 -7.551 -17.001 1.00 97.19 261 LEU A C 1
ATOM 2016 O O . LEU A 1 261 ? 6.678 -7.143 -17.985 1.00 97.19 261 LEU A O 1
ATOM 2020 N N . THR A 1 262 ? 8.138 -8.567 -17.054 1.00 94.00 262 THR A N 1
ATOM 2021 C CA . THR A 1 262 ? 8.362 -9.440 -18.209 1.00 94.00 262 THR A CA 1
ATOM 2022 C C . THR A 1 262 ? 8.393 -10.889 -17.721 1.00 94.00 262 THR A C 1
ATOM 2024 O O . THR A 1 262 ? 8.409 -11.142 -16.514 1.00 94.00 262 THR A O 1
ATOM 2027 N N . ASP A 1 263 ? 8.477 -11.855 -18.631 1.00 87.69 263 ASP A N 1
ATOM 2028 C CA . ASP A 1 263 ? 8.572 -13.269 -18.248 1.00 87.69 263 ASP A CA 1
ATOM 2029 C C . ASP A 1 263 ? 9.852 -13.596 -17.464 1.00 87.69 263 ASP A C 1
ATOM 2031 O O . ASP A 1 263 ? 9.858 -14.494 -16.626 1.00 87.69 263 ASP A O 1
ATOM 2035 N N . LYS A 1 264 ? 10.945 -12.863 -17.724 1.00 86.31 264 LYS A N 1
ATOM 2036 C CA . LYS A 1 264 ? 12.291 -13.166 -17.201 1.00 86.31 264 LYS A CA 1
ATOM 2037 C C . LYS A 1 264 ? 12.778 -12.198 -16.121 1.00 86.31 264 LYS A C 1
ATOM 2039 O O . LYS A 1 264 ? 13.875 -12.372 -15.595 1.00 86.31 264 LYS A O 1
ATOM 2044 N N . GLY A 1 265 ? 12.010 -11.161 -15.810 1.00 93.00 265 GLY A N 1
ATOM 2045 C CA . GLY A 1 265 ? 12.443 -10.097 -14.913 1.00 93.00 265 GLY A CA 1
ATOM 2046 C C . GLY A 1 265 ? 11.562 -8.860 -15.002 1.00 93.00 265 GLY A C 1
ATOM 2047 O O . GLY A 1 265 ? 10.415 -8.932 -15.440 1.00 93.00 265 GLY A O 1
ATOM 2048 N N . LEU A 1 266 ? 12.110 -7.709 -14.631 1.00 95.62 266 LEU A N 1
ATOM 2049 C CA . LEU A 1 266 ? 11.421 -6.426 -14.715 1.00 95.62 266 LEU A CA 1
ATOM 2050 C C . LEU A 1 266 ? 12.325 -5.313 -15.240 1.00 95.62 266 LEU A C 1
ATOM 2052 O O . LEU A 1 266 ? 13.518 -5.251 -14.929 1.00 95.62 266 LEU A O 1
ATOM 2056 N N . HIS A 1 267 ? 11.726 -4.401 -15.992 1.00 96.56 267 HIS A N 1
ATOM 2057 C CA . HIS A 1 267 ? 12.277 -3.075 -16.228 1.00 96.56 267 HIS A CA 1
ATOM 2058 C C . HIS A 1 267 ? 11.915 -2.205 -15.027 1.00 96.56 267 HIS A C 1
ATOM 2060 O O . HIS A 1 267 ? 10.745 -2.175 -14.632 1.00 96.56 267 HIS A O 1
ATOM 2066 N N . TYR A 1 268 ? 12.887 -1.521 -14.416 1.00 93.94 268 TYR A N 1
ATOM 2067 C CA . TYR A 1 268 ? 12.570 -0.642 -13.294 1.00 93.94 268 TYR A CA 1
ATOM 2068 C C . TYR A 1 268 ? 13.514 0.547 -13.105 1.00 93.94 268 TYR A C 1
ATOM 2070 O O . TYR A 1 268 ? 14.720 0.482 -13.353 1.00 93.94 268 TYR A O 1
ATOM 2078 N N . SER A 1 269 ? 12.932 1.633 -12.607 1.00 94.44 269 SER A N 1
ATOM 2079 C CA . SER A 1 269 ? 13.592 2.909 -12.341 1.00 94.44 269 SER A CA 1
ATOM 2080 C C . SER A 1 269 ? 12.984 3.574 -11.105 1.00 94.44 269 SER A C 1
ATOM 2082 O O . SER A 1 269 ? 11.919 3.162 -10.629 1.00 94.44 269 SER A O 1
ATOM 2084 N N . ASP A 1 270 ? 13.625 4.620 -10.582 1.00 94.81 270 ASP A N 1
ATOM 2085 C CA . ASP A 1 270 ? 12.974 5.478 -9.590 1.00 94.81 270 ASP A CA 1
ATOM 2086 C C . ASP A 1 270 ? 11.688 6.082 -10.162 1.00 94.81 270 ASP A C 1
ATOM 2088 O O . ASP A 1 270 ? 11.661 6.557 -11.296 1.00 94.81 270 ASP A O 1
ATOM 2092 N N . GLY A 1 271 ? 10.621 6.043 -9.369 1.00 96.38 271 GLY A N 1
ATOM 2093 C CA . GLY A 1 271 ? 9.339 6.640 -9.718 1.00 96.38 271 GLY A CA 1
ATOM 2094 C C . GL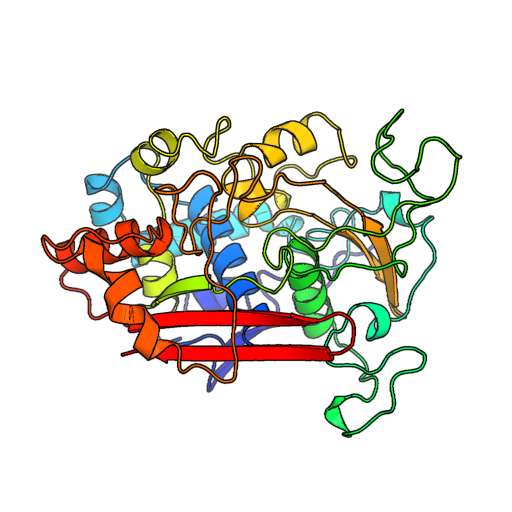Y A 1 271 ? 9.161 7.999 -9.054 1.00 96.38 271 GLY A C 1
ATOM 2095 O O . GLY A 1 271 ? 10.043 8.864 -9.080 1.00 96.38 271 GLY A O 1
ATOM 2096 N N . ILE A 1 272 ? 8.008 8.180 -8.418 1.00 97.00 272 ILE A N 1
ATOM 2097 C CA . ILE A 1 272 ? 7.670 9.417 -7.716 1.00 97.00 272 ILE A CA 1
ATOM 2098 C C . ILE A 1 272 ? 8.541 9.552 -6.459 1.00 97.00 272 ILE A C 1
ATOM 2100 O O . ILE A 1 272 ? 8.544 8.687 -5.582 1.00 97.00 272 ILE A O 1
ATOM 2104 N N . ASN A 1 273 ? 9.267 10.668 -6.348 1.00 94.38 273 ASN A N 1
ATOM 2105 C CA . ASN A 1 273 ? 9.991 11.020 -5.128 1.00 94.38 273 ASN A CA 1
ATOM 2106 C C . ASN A 1 273 ? 9.025 11.644 -4.106 1.00 94.38 273 ASN A C 1
ATOM 2108 O O . ASN A 1 273 ? 8.496 12.733 -4.339 1.00 94.38 273 ASN A O 1
ATOM 2112 N N . HIS A 1 274 ? 8.825 10.953 -2.984 1.00 95.12 274 HIS A N 1
ATOM 2113 C CA . HIS A 1 274 ? 7.949 11.368 -1.887 1.00 95.12 274 HIS A CA 1
ATOM 2114 C C . HIS A 1 274 ? 8.737 12.025 -0.761 1.00 95.12 274 HIS A C 1
ATOM 2116 O O . HIS A 1 274 ? 9.837 11.580 -0.431 1.00 95.12 274 HIS A O 1
ATOM 2122 N N . ALA A 1 275 ? 8.149 13.046 -0.136 1.00 93.12 275 ALA A N 1
ATOM 2123 C CA . ALA A 1 275 ? 8.751 13.680 1.028 1.00 93.12 275 ALA A CA 1
ATOM 2124 C C . ALA A 1 275 ? 8.787 12.711 2.225 1.00 93.12 275 ALA A C 1
ATOM 2126 O O . ALA A 1 275 ? 7.892 11.873 2.422 1.00 93.12 275 ALA A O 1
ATOM 2127 N N . SER A 1 276 ? 9.857 12.816 3.001 1.00 90.31 276 SER A N 1
ATOM 2128 C CA . SER A 1 276 ? 10.102 12.042 4.211 1.00 90.31 276 SER A CA 1
ATOM 2129 C C . SER A 1 276 ? 9.498 12.711 5.445 1.00 90.31 276 SER A C 1
ATOM 2131 O O . SER A 1 276 ? 9.147 13.890 5.436 1.00 90.31 276 SER A O 1
ATOM 2133 N N . TYR A 1 277 ? 9.462 11.977 6.559 1.00 89.44 277 TYR A N 1
ATOM 2134 C CA . TYR A 1 277 ? 8.988 12.505 7.840 1.00 89.44 277 TYR A CA 1
ATOM 2135 C C . TYR A 1 277 ? 9.798 13.720 8.329 1.00 89.44 277 TYR A C 1
ATOM 2137 O O . TYR A 1 277 ? 9.291 14.526 9.102 1.00 89.44 277 TYR A O 1
ATOM 2145 N N . LYS A 1 278 ? 11.046 13.883 7.861 1.00 88.06 278 LYS A N 1
ATOM 2146 C CA . LYS A 1 278 ? 11.877 15.068 8.137 1.00 88.06 278 LYS A CA 1
ATOM 2147 C C . LYS A 1 278 ? 11.424 16.307 7.364 1.00 88.06 278 LYS A C 1
ATOM 2149 O O . LYS A 1 278 ? 11.704 17.420 7.783 1.00 88.06 278 LYS A O 1
ATOM 2154 N N . GLU A 1 279 ? 10.739 16.100 6.246 1.00 89.19 279 GLU A N 1
ATOM 2155 C CA . GLU A 1 279 ? 10.168 17.137 5.383 1.00 89.19 279 GLU A CA 1
ATOM 2156 C C . GLU A 1 279 ? 8.682 17.386 5.712 1.00 89.19 279 GLU A C 1
ATOM 2158 O O . GLU A 1 279 ? 7.997 18.083 4.973 1.00 89.19 279 GLU A O 1
ATOM 2163 N N . GLY A 1 280 ? 8.176 16.819 6.815 1.00 88.06 280 GLY A N 1
ATOM 2164 C CA . GLY A 1 280 ? 6.824 17.071 7.321 1.00 88.06 280 GLY A CA 1
ATOM 2165 C C . GLY A 1 280 ? 5.735 16.129 6.805 1.00 88.06 280 GLY A C 1
ATOM 2166 O O . GLY A 1 280 ? 4.587 16.286 7.204 1.00 88.06 280 GLY A O 1
ATOM 2167 N N . MET A 1 281 ? 6.064 15.125 5.982 1.00 92.19 281 MET A N 1
ATOM 2168 C CA . MET A 1 281 ? 5.082 14.151 5.488 1.00 92.19 281 MET A CA 1
ATOM 2169 C C . MET A 1 281 ? 5.501 12.715 5.806 1.00 92.19 281 MET A C 1
ATOM 2171 O O . MET A 1 281 ? 6.609 12.279 5.495 1.00 92.19 281 MET A O 1
ATOM 2175 N N . PHE A 1 282 ? 4.600 11.942 6.400 1.00 93.38 282 PHE A N 1
ATOM 2176 C CA . PHE A 1 282 ? 4.890 10.598 6.889 1.00 93.38 282 PHE A CA 1
ATOM 2177 C C . PHE A 1 282 ? 3.671 9.688 6.781 1.00 93.38 282 PHE A C 1
ATOM 2179 O O . PHE A 1 282 ? 2.564 10.147 6.554 1.00 93.38 282 PHE A O 1
ATOM 2186 N N . ASP A 1 283 ? 3.898 8.385 6.905 1.00 95.12 283 ASP A N 1
ATOM 2187 C CA . ASP A 1 283 ? 2.847 7.374 6.828 1.00 95.12 283 ASP A CA 1
ATOM 2188 C C . ASP A 1 283 ? 1.964 7.377 8.088 1.00 95.12 283 ASP A C 1
ATOM 2190 O O . ASP A 1 283 ? 2.517 7.418 9.187 1.00 95.12 283 ASP A O 1
ATOM 2194 N N . PRO A 1 284 ? 0.624 7.295 7.995 1.00 95.75 284 PRO A N 1
ATOM 2195 C CA . PRO A 1 284 ? -0.212 7.386 9.191 1.00 95.75 284 PRO A CA 1
ATOM 2196 C C . PRO A 1 284 ? -0.004 6.202 10.146 1.00 95.75 284 PRO A C 1
ATOM 2198 O O . PRO A 1 284 ? -0.272 6.323 11.341 1.00 95.75 284 PRO A O 1
ATOM 2201 N N . SER A 1 285 ? 0.491 5.065 9.642 1.00 95.44 285 SER A N 1
ATOM 2202 C CA . SER A 1 285 ? 0.725 3.858 10.442 1.00 95.44 285 SER A CA 1
ATOM 2203 C C . SER A 1 285 ? 2.018 3.894 11.258 1.00 95.44 285 SER A C 1
ATOM 2205 O O . SER A 1 285 ? 2.269 2.984 12.049 1.00 95.44 285 SER A O 1
ATOM 2207 N N . ILE A 1 286 ? 2.860 4.921 11.117 1.00 93.88 286 ILE A N 1
ATOM 2208 C CA . ILE A 1 286 ? 4.073 5.041 11.936 1.00 93.88 286 ILE A CA 1
ATOM 2209 C C . ILE A 1 286 ? 3.839 5.944 13.142 1.00 93.88 286 ILE A C 1
ATOM 2211 O O . ILE A 1 286 ? 2.999 6.838 13.119 1.00 93.88 286 ILE A O 1
ATOM 2215 N N . ALA A 1 287 ? 4.622 5.715 14.193 1.00 90.62 287 ALA A N 1
ATOM 2216 C CA . ALA A 1 287 ? 4.633 6.569 15.369 1.00 90.62 287 ALA A CA 1
ATOM 2217 C C . ALA A 1 287 ? 5.723 7.642 15.248 1.00 90.62 287 ALA A C 1
ATOM 2219 O O . ALA A 1 287 ? 6.897 7.311 15.011 1.00 90.62 287 ALA A O 1
ATOM 2220 N N . ILE A 1 288 ? 5.350 8.906 15.450 1.00 89.12 288 ILE A N 1
ATOM 2221 C CA . ILE A 1 288 ? 6.234 10.067 15.309 1.00 89.12 288 ILE A CA 1
ATOM 2222 C C . ILE A 1 288 ? 6.186 10.984 16.535 1.00 89.12 288 ILE A C 1
ATOM 2224 O O . ILE A 1 288 ? 5.151 11.164 17.162 1.00 89.12 288 ILE A O 1
ATOM 2228 N N . ASP A 1 289 ? 7.331 11.560 16.879 1.00 88.31 289 ASP A N 1
ATOM 2229 C CA . ASP A 1 289 ? 7.517 12.506 17.976 1.00 88.31 289 ASP A CA 1
ATOM 2230 C C . ASP A 1 289 ? 8.017 13.844 17.425 1.00 88.31 289 ASP A C 1
ATOM 2232 O O . ASP A 1 289 ? 9.145 13.936 16.929 1.00 88.31 289 ASP A O 1
ATOM 2236 N N . PHE A 1 290 ? 7.178 14.876 17.551 1.00 83.75 290 PHE A N 1
ATOM 2237 C CA . PHE A 1 290 ? 7.464 16.263 17.164 1.00 83.75 290 PHE A CA 1
ATOM 2238 C C . PHE A 1 290 ? 7.832 17.177 18.347 1.00 83.75 290 PHE A C 1
ATOM 2240 O O . PHE A 1 290 ? 7.994 18.379 18.170 1.00 83.75 290 PHE A O 1
ATOM 2247 N N . SER A 1 291 ? 7.990 16.645 19.563 1.00 81.50 291 SER A N 1
ATOM 2248 C CA . SER A 1 291 ? 8.307 17.453 20.757 1.00 81.50 291 SER A CA 1
ATOM 2249 C C . SER A 1 291 ? 9.733 18.027 20.765 1.00 81.50 291 SER A C 1
ATOM 2251 O O . SER A 1 291 ? 10.056 18.884 21.587 1.00 81.50 291 SER A O 1
ATOM 2253 N N . GLY A 1 292 ? 10.623 17.501 19.919 1.00 79.44 292 GLY A N 1
ATOM 2254 C CA . GLY A 1 292 ? 12.016 17.930 19.803 1.00 79.44 292 GLY A CA 1
ATOM 2255 C C . GLY A 1 292 ? 12.267 18.877 18.628 1.00 79.44 292 GLY A C 1
ATOM 2256 O O . GLY A 1 292 ? 11.388 19.140 17.821 1.00 79.44 292 GLY A O 1
ATOM 2257 N N . LYS A 1 293 ? 13.519 19.343 18.495 1.00 80.50 293 LYS A N 1
ATOM 2258 C CA . LYS A 1 293 ? 13.968 20.140 17.334 1.00 80.50 293 LYS A CA 1
ATOM 2259 C C . LYS A 1 293 ? 13.885 19.377 16.007 1.00 80.50 293 LYS A C 1
ATOM 2261 O O . LYS A 1 293 ? 13.711 19.989 14.964 1.00 80.50 293 LYS A O 1
ATOM 2266 N N . GLU A 1 294 ? 14.043 18.056 16.058 1.00 84.44 294 GLU A N 1
ATOM 2267 C CA . GLU A 1 294 ? 13.910 17.161 14.910 1.00 84.44 294 GLU A CA 1
ATOM 2268 C C . GLU A 1 294 ? 12.848 16.105 15.204 1.00 84.44 294 GLU A C 1
ATOM 2270 O O . GLU A 1 294 ? 12.800 15.563 16.315 1.00 84.44 294 GLU A O 1
ATOM 2275 N N . ALA A 1 295 ? 12.048 15.782 14.187 1.00 87.25 295 ALA A N 1
ATOM 2276 C CA . ALA A 1 295 ? 11.059 14.720 14.261 1.00 87.25 295 ALA A CA 1
ATOM 2277 C C . ALA A 1 295 ? 11.735 13.351 14.436 1.00 87.25 295 ALA A C 1
ATOM 2279 O O . ALA A 1 295 ? 12.651 12.986 13.686 1.00 87.25 295 ALA A O 1
ATOM 2280 N N . LYS A 1 296 ? 11.272 12.572 15.416 1.00 89.44 296 LYS A N 1
ATOM 2281 C CA . LYS A 1 296 ? 11.777 11.220 15.693 1.00 89.44 296 LYS A CA 1
ATOM 2282 C C . LYS A 1 296 ? 10.722 10.183 15.357 1.00 89.44 296 LYS A C 1
ATOM 2284 O O . LYS A 1 296 ? 9.561 10.356 15.686 1.00 89.44 296 LYS A O 1
ATOM 2289 N N . VAL A 1 297 ? 11.146 9.073 14.766 1.00 90.19 297 VAL A N 1
ATOM 2290 C CA . VAL A 1 297 ? 10.273 7.942 14.421 1.00 90.19 297 VAL A CA 1
ATOM 2291 C C . VAL A 1 297 ? 10.726 6.676 15.135 1.00 90.19 297 VAL A C 1
ATOM 2293 O O . VAL A 1 297 ? 11.856 6.594 15.634 1.00 90.19 297 VAL A O 1
ATOM 2296 N N . ARG A 1 298 ? 9.844 5.678 15.193 1.00 88.00 298 ARG A N 1
ATOM 2297 C CA . ARG A 1 298 ? 10.191 4.334 15.662 1.00 88.00 298 ARG A CA 1
ATOM 2298 C C . ARG A 1 298 ? 10.687 3.460 14.514 1.00 88.00 298 ARG A C 1
ATOM 2300 O O . ARG A 1 298 ? 10.019 3.314 13.494 1.00 88.00 298 ARG A O 1
ATOM 2307 N N . TRP A 1 299 ? 11.866 2.876 14.712 1.00 86.31 299 TRP A N 1
ATOM 2308 C CA . TRP A 1 299 ? 12.473 1.936 13.776 1.00 86.31 299 TRP A CA 1
ATOM 2309 C C . TRP A 1 299 ? 12.066 0.501 14.098 1.00 86.31 299 TRP A C 1
ATOM 2311 O O . TRP A 1 299 ? 11.936 0.140 15.272 1.00 86.31 299 TRP A O 1
ATOM 2321 N N . ALA A 1 300 ? 11.928 -0.329 13.067 1.00 80.88 300 ALA A N 1
ATOM 2322 C CA . ALA A 1 300 ? 11.851 -1.770 13.234 1.00 80.88 300 ALA A CA 1
ATOM 2323 C C . ALA A 1 300 ? 13.173 -2.274 13.840 1.00 80.88 300 ALA A C 1
ATOM 2325 O O . ALA A 1 300 ? 14.258 -1.992 13.329 1.00 80.88 300 ALA A O 1
ATOM 2326 N N . ASN A 1 301 ? 13.089 -2.985 14.965 1.00 78.94 301 ASN A N 1
ATOM 2327 C CA . ASN A 1 301 ? 14.252 -3.526 15.662 1.00 78.94 301 ASN A CA 1
ATOM 2328 C C . ASN A 1 301 ? 13.963 -4.976 16.109 1.00 78.94 301 ASN A C 1
ATOM 2330 O O . ASN A 1 301 ? 13.155 -5.158 17.023 1.00 78.94 301 ASN A O 1
ATOM 2334 N N . PRO A 1 302 ? 14.616 -5.986 15.503 1.00 68.50 302 PRO A N 1
ATOM 2335 C CA . PRO A 1 302 ? 14.463 -7.403 15.841 1.00 68.50 302 PRO A CA 1
ATOM 2336 C C . PRO A 1 302 ? 14.837 -7.760 17.285 1.00 68.50 302 PRO A C 1
ATOM 2338 O O . PRO A 1 302 ? 14.212 -8.625 17.903 1.00 68.50 302 PRO A O 1
ATOM 2341 N N . GLU A 1 303 ? 15.833 -7.074 17.851 1.00 66.81 303 GLU A N 1
ATOM 2342 C CA . GLU A 1 303 ? 16.344 -7.329 19.205 1.00 66.81 303 GLU A CA 1
ATOM 2343 C C . GLU A 1 303 ? 15.407 -6.785 20.291 1.00 66.81 303 GLU A C 1
ATOM 2345 O O . GLU A 1 303 ? 15.417 -7.236 21.440 1.00 66.81 303 GLU A O 1
ATOM 2350 N N . ARG A 1 304 ? 14.550 -5.821 19.937 1.00 62.62 304 ARG A N 1
ATOM 2351 C CA . ARG A 1 304 ? 13.496 -5.327 20.823 1.00 62.62 304 ARG A CA 1
ATOM 2352 C C . ARG A 1 304 ? 12.224 -6.127 20.600 1.00 62.62 304 ARG A C 1
ATOM 2354 O O . ARG A 1 304 ? 11.869 -6.496 19.488 1.00 62.62 304 ARG A O 1
ATOM 2361 N N . ARG A 1 305 ? 11.482 -6.397 21.676 1.00 59.50 305 ARG A N 1
ATOM 2362 C CA . ARG A 1 305 ? 10.128 -6.949 21.545 1.00 59.50 305 ARG A CA 1
ATOM 2363 C C . ARG A 1 305 ? 9.149 -5.778 21.338 1.00 59.50 305 ARG A C 1
ATOM 2365 O O . ARG A 1 305 ? 9.033 -4.995 22.276 1.00 59.50 305 ARG A O 1
ATOM 2372 N N . PRO A 1 306 ? 8.440 -5.671 20.193 1.00 57.19 306 PRO A N 1
ATOM 2373 C CA . PRO A 1 306 ? 7.465 -4.610 19.923 1.00 57.19 306 PRO A CA 1
ATOM 2374 C C . PRO A 1 306 ? 6.487 -4.291 21.060 1.00 57.19 306 PRO A C 1
ATOM 2376 O O . PRO A 1 306 ? 6.196 -3.125 21.286 1.00 57.19 306 PRO A O 1
ATOM 2379 N N . TRP A 1 307 ? 6.058 -5.282 21.854 1.00 59.31 307 TRP A N 1
ATOM 2380 C CA . TRP A 1 307 ? 5.160 -5.045 22.993 1.00 59.31 307 TRP A CA 1
ATOM 2381 C C . TRP A 1 307 ? 5.727 -4.108 24.068 1.00 59.31 307 TRP A C 1
ATOM 2383 O O . TRP A 1 307 ? 4.968 -3.477 24.793 1.00 59.31 307 TRP A O 1
ATOM 2393 N N . ARG A 1 308 ? 7.054 -3.959 24.165 1.00 58.84 308 ARG A N 1
ATOM 2394 C CA . ARG A 1 308 ? 7.671 -2.992 25.087 1.00 58.84 308 ARG A CA 1
ATOM 2395 C C . ARG A 1 308 ? 7.453 -1.538 24.661 1.00 58.84 308 ARG A C 1
ATOM 2397 O O . ARG A 1 308 ? 7.652 -0.649 25.478 1.00 58.84 308 ARG A O 1
ATOM 2404 N N . GLU A 1 309 ? 7.061 -1.301 23.411 1.00 62.69 309 GLU A N 1
ATOM 2405 C CA . GLU A 1 309 ? 6.765 0.033 22.880 1.00 62.69 309 GLU A CA 1
ATOM 2406 C C . GLU A 1 309 ? 5.270 0.395 23.021 1.00 62.69 309 GLU A C 1
ATOM 2408 O O . GLU A 1 309 ? 4.908 1.547 22.801 1.00 62.69 309 GLU A O 1
ATOM 2413 N N . LEU A 1 310 ? 4.403 -0.542 23.446 1.00 62.72 310 LEU A N 1
ATOM 2414 C CA . LEU A 1 310 ? 2.952 -0.323 23.588 1.00 62.72 310 LEU A CA 1
ATOM 2415 C C . LEU A 1 310 ? 2.599 0.831 24.504 1.00 62.72 310 LEU A C 1
ATOM 2417 O O . LEU A 1 310 ? 1.710 1.607 24.187 1.00 62.72 310 LEU A O 1
ATOM 2421 N N . THR A 1 311 ? 3.291 0.954 25.634 1.00 59.09 311 THR A N 1
ATOM 2422 C CA . THR A 1 311 ? 3.035 2.029 26.595 1.00 59.09 311 THR A CA 1
ATOM 2423 C C . THR A 1 311 ? 3.261 3.406 25.981 1.00 59.09 311 THR A C 1
ATOM 2425 O O . THR A 1 311 ? 2.572 4.341 26.362 1.00 59.09 311 THR A O 1
ATOM 2428 N N . GLY A 1 312 ? 4.178 3.526 25.013 1.00 58.12 312 GLY A N 1
ATOM 2429 C CA . GLY A 1 312 ? 4.399 4.754 24.248 1.00 58.12 312 GLY A CA 1
ATOM 2430 C C . GLY A 1 312 ? 3.493 4.906 23.022 1.00 58.12 312 GLY A C 1
ATOM 2431 O O . GLY A 1 312 ? 3.248 6.027 22.595 1.00 58.12 312 GLY A O 1
ATOM 2432 N N . LEU A 1 313 ? 3.006 3.806 22.439 1.00 58.66 313 LEU A N 1
ATOM 2433 C CA . LEU A 1 313 ? 2.061 3.836 21.313 1.00 58.66 313 LEU A CA 1
ATOM 2434 C C . LEU A 1 313 ? 0.625 4.119 21.767 1.00 58.66 313 LEU A C 1
ATOM 2436 O O . LEU A 1 313 ? -0.121 4.761 21.042 1.00 58.66 313 LEU A O 1
ATOM 2440 N N . LEU A 1 314 ? 0.252 3.655 22.960 1.00 62.88 314 LEU A N 1
ATOM 2441 C CA . LEU A 1 314 ? -1.097 3.741 23.525 1.00 62.88 314 LEU A CA 1
ATOM 2442 C C . LEU A 1 314 ? -1.237 4.814 24.594 1.00 62.88 314 LEU A C 1
ATOM 2444 O O . LEU A 1 314 ? -2.292 4.931 25.214 1.00 62.88 314 LEU A O 1
ATOM 2448 N N . SER A 1 315 ? -0.203 5.621 24.827 1.00 58.94 315 SER A N 1
ATOM 2449 C CA . SER A 1 315 ? -0.263 6.659 25.853 1.00 58.94 315 SER A CA 1
ATOM 2450 C C . SER A 1 315 ? -1.347 7.703 25.595 1.00 58.94 315 SER A C 1
ATOM 2452 O O . SER A 1 315 ? -1.733 8.365 26.541 1.00 58.94 315 SER A O 1
ATOM 2454 N N . PHE A 1 316 ? -1.898 7.808 24.379 1.00 61.84 316 PHE A N 1
ATOM 2455 C CA . PHE A 1 316 ? -3.063 8.654 24.097 1.00 61.84 316 PHE A CA 1
ATOM 2456 C C . PHE A 1 316 ? -4.372 8.158 24.750 1.00 61.84 316 PHE A C 1
ATOM 2458 O O . PHE A 1 316 ? -5.297 8.947 24.912 1.00 61.84 316 PHE A O 1
ATOM 2465 N N . ILE A 1 317 ? -4.463 6.874 25.128 1.00 57.28 317 ILE A N 1
ATOM 2466 C CA . ILE A 1 317 ? -5.653 6.271 25.763 1.00 57.28 317 ILE A CA 1
ATOM 2467 C C . ILE A 1 317 ? -5.744 6.660 27.251 1.00 57.28 317 ILE A C 1
ATOM 2469 O O . ILE A 1 317 ? -6.829 6.702 27.827 1.00 57.28 317 ILE A O 1
ATOM 2473 N N . GLY A 1 318 ? -4.613 6.978 27.887 1.00 53.22 318 GLY A N 1
ATOM 2474 C CA . GLY A 1 318 ? -4.562 7.525 29.244 1.00 53.22 318 GLY A CA 1
ATOM 2475 C C . GLY A 1 318 ? -4.239 9.018 29.221 1.00 53.22 318 GLY A C 1
ATOM 2476 O O . GLY A 1 318 ? -3.616 9.510 28.293 1.00 53.22 318 GLY A O 1
ATOM 2477 N N . GLN A 1 319 ? -4.562 9.765 30.277 1.00 49.25 319 GLN A N 1
ATOM 2478 C CA . GLN A 1 319 ? -4.127 11.169 30.438 1.00 49.25 319 GLN A CA 1
ATOM 2479 C C . GLN A 1 319 ? -2.594 11.330 30.631 1.00 49.25 319 GLN A C 1
ATOM 2481 O O . GLN A 1 319 ? -2.125 12.313 31.206 1.00 49.25 319 GLN A O 1
ATOM 2486 N N . GLN A 1 320 ? -1.780 10.369 30.182 1.00 47.97 320 GLN A N 1
ATOM 2487 C CA . GLN A 1 320 ? -0.327 10.478 30.158 1.00 47.97 320 GLN A CA 1
ATOM 2488 C C . GLN A 1 320 ? 0.107 11.087 28.826 1.00 47.97 320 GLN A C 1
ATOM 2490 O O . GLN A 1 320 ? -0.240 10.591 27.761 1.00 47.97 320 GLN A O 1
ATOM 2495 N N . LYS A 1 321 ? 0.903 12.162 28.867 1.00 50.00 321 LYS A N 1
ATOM 2496 C CA . LYS A 1 321 ? 1.482 12.760 27.656 1.00 50.00 321 LYS A CA 1
ATOM 2497 C C . LYS A 1 321 ? 2.349 11.728 26.932 1.00 50.00 321 LYS A C 1
ATOM 2499 O O . LYS A 1 321 ? 3.501 11.507 27.308 1.00 50.00 321 LYS A O 1
ATOM 2504 N N . SER A 1 322 ? 1.801 11.124 25.881 1.00 56.94 322 SER A N 1
ATOM 2505 C CA . SER A 1 322 ? 2.592 10.378 24.913 1.00 56.94 322 SER A CA 1
ATOM 2506 C C . SER A 1 322 ? 3.547 11.325 24.212 1.00 56.94 322 SER A C 1
ATOM 2508 O O . SER A 1 322 ? 3.156 12.411 23.789 1.00 56.94 322 SER A O 1
ATOM 2510 N N . ARG A 1 323 ? 4.796 10.899 24.043 1.00 64.50 323 ARG A N 1
ATOM 2511 C CA . ARG A 1 323 ? 5.745 11.612 23.186 1.00 64.50 323 ARG A CA 1
ATOM 2512 C C . ARG A 1 323 ? 5.576 11.233 21.709 1.00 64.50 323 ARG A C 1
ATOM 2514 O O . ARG A 1 323 ? 6.022 11.980 20.852 1.00 64.50 323 ARG A O 1
ATOM 2521 N N . PHE A 1 324 ? 4.967 10.076 21.435 1.00 70.50 324 PHE A N 1
ATOM 2522 C CA . PHE A 1 324 ? 4.784 9.519 20.098 1.00 70.50 324 PHE A CA 1
ATOM 2523 C C . PHE A 1 324 ? 3.304 9.473 19.729 1.00 70.50 324 PHE A C 1
ATOM 2525 O O . PHE A 1 324 ? 2.484 8.995 20.513 1.00 70.50 324 PHE A O 1
ATOM 2532 N N . ASP A 1 325 ? 2.994 9.940 18.529 1.00 82.38 325 ASP A N 1
ATOM 2533 C CA . ASP A 1 325 ? 1.654 9.956 17.962 1.00 82.38 325 ASP A CA 1
ATOM 2534 C C . ASP A 1 325 ? 1.602 9.055 16.722 1.00 82.38 325 ASP A C 1
ATOM 2536 O O . ASP A 1 325 ? 2.497 9.104 15.873 1.00 82.38 325 ASP A O 1
ATOM 2540 N N . CYS A 1 326 ? 0.591 8.191 16.646 1.00 91.94 326 CYS A N 1
ATOM 2541 C CA . CYS A 1 326 ? 0.350 7.290 15.524 1.00 91.94 326 CYS A CA 1
ATOM 2542 C C . CYS A 1 326 ? -1.101 7.452 15.076 1.00 91.94 326 CYS A C 1
ATOM 2544 O O . CYS A 1 326 ? -2.006 6.846 15.651 1.00 91.94 326 CYS A O 1
ATOM 2546 N N . ILE A 1 327 ? -1.290 8.246 14.020 1.00 94.50 327 ILE A N 1
ATOM 2547 C CA . ILE A 1 327 ? -2.600 8.640 13.484 1.00 94.50 327 ILE A CA 1
ATOM 2548 C C . ILE A 1 327 ? -3.480 7.412 13.226 1.00 94.50 327 ILE A C 1
ATOM 2550 O O . ILE A 1 327 ? -4.626 7.362 13.662 1.00 94.50 327 ILE A O 1
ATOM 2554 N N . GLN A 1 328 ? -2.933 6.390 12.560 1.00 95.12 328 GLN A N 1
ATOM 2555 C CA . GLN A 1 328 ? -3.678 5.179 12.211 1.00 95.12 328 GLN A CA 1
ATOM 2556 C C . GLN A 1 328 ? -4.225 4.463 13.453 1.00 95.12 328 GLN A C 1
ATOM 2558 O O . GLN A 1 328 ? -5.388 4.068 13.468 1.00 95.12 328 GLN A O 1
ATOM 2563 N N . LEU A 1 329 ? -3.404 4.306 14.498 1.00 93.25 329 LEU A N 1
ATOM 2564 C CA . LEU A 1 329 ? -3.833 3.663 15.740 1.00 93.25 329 LEU A CA 1
ATOM 2565 C C . LEU A 1 329 ? -4.809 4.535 16.522 1.00 93.25 329 LEU A C 1
ATOM 2567 O O . LEU A 1 329 ? -5.791 4.008 17.032 1.00 93.25 329 LEU A O 1
ATOM 2571 N N . GLN A 1 330 ? -4.558 5.841 16.610 1.00 92.50 330 GLN A N 1
ATOM 2572 C CA . GLN A 1 330 ? -5.420 6.768 17.337 1.00 92.50 330 GLN A CA 1
ATOM 2573 C C . GLN A 1 330 ? -6.849 6.737 16.784 1.00 92.50 330 GLN A C 1
ATOM 2575 O O . GLN A 1 330 ? -7.799 6.525 17.540 1.00 92.50 330 GLN A O 1
ATOM 2580 N N . LEU A 1 331 ? -6.995 6.882 15.463 1.00 94.75 331 LEU A N 1
ATOM 2581 C CA . LEU A 1 331 ? -8.300 6.875 14.804 1.00 94.75 331 LEU A CA 1
ATOM 2582 C C . LEU A 1 331 ? -8.973 5.501 14.911 1.00 94.75 331 LEU A C 1
ATOM 2584 O O . LEU A 1 331 ? -10.141 5.412 15.286 1.00 94.75 331 LEU A O 1
ATOM 2588 N N . ALA A 1 332 ? -8.239 4.419 14.634 1.00 94.94 332 ALA A N 1
ATOM 2589 C CA . ALA A 1 332 ? -8.807 3.073 14.658 1.00 94.94 332 ALA A CA 1
ATOM 2590 C C . ALA A 1 332 ? -9.207 2.612 16.071 1.00 94.94 332 ALA A C 1
ATOM 2592 O O . ALA A 1 332 ? -10.216 1.928 16.232 1.00 94.94 332 ALA A O 1
ATOM 2593 N N . ILE A 1 333 ? -8.457 2.996 17.107 1.00 92.19 333 ILE A N 1
ATOM 2594 C CA . ILE A 1 333 ? -8.782 2.650 18.497 1.00 92.19 333 ILE A CA 1
ATOM 2595 C C . ILE A 1 333 ? -9.985 3.452 18.992 1.00 92.19 333 ILE A C 1
ATOM 2597 O O . ILE A 1 333 ? -10.854 2.867 19.632 1.00 92.19 333 ILE A O 1
ATOM 2601 N N . SER A 1 334 ? -10.088 4.743 18.649 1.00 91.56 334 SER A N 1
ATOM 2602 C CA . SER A 1 334 ? -11.294 5.537 18.940 1.00 91.56 334 SER A CA 1
ATOM 2603 C C . SER A 1 334 ? -12.545 4.853 18.377 1.00 91.56 334 SER A C 1
ATOM 2605 O O . SER A 1 334 ? -13.500 4.576 19.100 1.00 91.56 334 SER A O 1
ATOM 2607 N N . LYS A 1 335 ? -12.476 4.448 17.107 1.00 94.50 335 LYS A N 1
ATOM 2608 C CA . LYS A 1 335 ? -13.512 3.684 16.402 1.00 94.50 335 LYS A CA 1
ATOM 2609 C C . LYS A 1 335 ? -13.837 2.344 17.064 1.00 94.50 335 LYS A C 1
ATOM 2611 O O . LYS A 1 335 ? -15.007 2.017 17.264 1.00 94.50 335 LYS A O 1
ATOM 2616 N N . ALA A 1 336 ? -12.818 1.575 17.442 1.00 92.25 336 ALA A N 1
ATOM 2617 C CA . ALA A 1 336 ? -12.996 0.295 18.125 1.00 92.25 336 ALA A CA 1
ATOM 2618 C C . ALA A 1 336 ? -13.687 0.453 19.489 1.00 92.25 336 ALA A C 1
ATOM 2620 O O . ALA A 1 336 ? -14.571 -0.338 19.820 1.00 92.25 336 ALA A O 1
ATOM 2621 N N . MET A 1 337 ? -13.332 1.494 20.252 1.00 89.19 337 MET A N 1
ATOM 2622 C CA . MET A 1 337 ? -13.967 1.819 21.532 1.00 89.19 337 MET A CA 1
ATOM 2623 C C . MET A 1 337 ? -15.444 2.181 21.352 1.00 89.19 337 MET A C 1
ATOM 2625 O O . MET A 1 337 ? -16.281 1.655 22.084 1.00 89.19 337 MET A O 1
ATOM 2629 N N . CYS A 1 338 ? -15.779 3.001 20.350 1.00 87.38 338 CYS A N 1
ATOM 2630 C CA . CYS A 1 338 ? -17.164 3.361 20.028 1.00 87.38 338 CYS A CA 1
ATOM 2631 C C . CYS A 1 338 ? -18.031 2.144 19.656 1.00 87.38 338 CYS A C 1
ATOM 2633 O O . CYS A 1 338 ? -19.230 2.141 19.925 1.00 87.38 338 CYS A O 1
ATOM 2635 N N . GLN A 1 339 ? -17.439 1.105 19.060 1.00 88.94 339 GLN A N 1
ATOM 2636 C CA . GLN A 1 339 ? -18.145 -0.106 18.617 1.00 88.94 339 GLN A CA 1
ATOM 2637 C C . GLN A 1 339 ? -18.011 -1.295 19.574 1.00 88.94 339 GLN A C 1
ATOM 2639 O O . GLN A 1 339 ? -18.558 -2.362 19.302 1.00 88.94 339 GLN A O 1
ATOM 2644 N N . THR A 1 340 ? -17.300 -1.141 20.697 1.00 87.00 340 THR A N 1
ATOM 2645 C CA . THR A 1 340 ? -16.971 -2.240 21.627 1.00 87.00 340 THR A CA 1
ATOM 2646 C C . THR A 1 340 ? -16.327 -3.451 20.933 1.00 87.00 340 THR A C 1
ATOM 2648 O O . THR A 1 340 ? -16.542 -4.601 21.314 1.00 87.00 340 THR A O 1
ATOM 2651 N N . GLU A 1 341 ? -15.541 -3.199 19.886 1.00 88.19 341 GLU A N 1
ATOM 2652 C CA . GLU A 1 341 ? -14.885 -4.246 19.103 1.00 88.19 341 GLU A CA 1
ATOM 2653 C C . GLU A 1 341 ? -13.648 -4.783 19.829 1.00 88.19 341 GLU A C 1
ATOM 2655 O O . GLU A 1 341 ? -12.848 -4.029 20.387 1.00 88.19 341 GLU A O 1
ATOM 2660 N N . ILE A 1 342 ? -13.458 -6.105 19.780 1.00 88.38 342 ILE A N 1
ATOM 2661 C CA . ILE A 1 342 ? -12.207 -6.727 20.219 1.00 88.38 342 ILE A CA 1
ATOM 2662 C C . ILE A 1 342 ? -11.173 -6.502 19.125 1.00 88.38 342 ILE A C 1
ATOM 2664 O O . ILE A 1 342 ? -11.365 -6.914 17.976 1.00 88.38 342 ILE A O 1
ATOM 2668 N N . ILE A 1 343 ? -10.064 -5.882 19.509 1.00 92.12 343 ILE A N 1
ATOM 2669 C CA . ILE A 1 343 ? -8.974 -5.553 18.603 1.00 92.12 343 ILE A CA 1
ATOM 2670 C C . ILE A 1 343 ? -7.652 -6.128 19.095 1.00 92.12 343 ILE A C 1
ATOM 2672 O O . ILE A 1 343 ? -7.455 -6.339 20.287 1.00 92.12 343 ILE A O 1
ATOM 2676 N N . ALA A 1 344 ? -6.736 -6.339 18.160 1.00 90.81 344 ALA A N 1
ATOM 2677 C CA . ALA A 1 344 ? -5.319 -6.540 18.417 1.00 90.81 344 ALA A CA 1
ATOM 2678 C C . ALA A 1 344 ? -4.529 -5.386 17.791 1.00 90.81 344 ALA A C 1
ATOM 2680 O O . ALA A 1 344 ? -4.962 -4.776 16.812 1.00 90.81 344 ALA A O 1
ATOM 2681 N N . ILE A 1 345 ? -3.343 -5.099 18.317 1.00 90.81 345 ILE A N 1
ATOM 2682 C CA . ILE A 1 345 ? -2.415 -4.156 17.692 1.00 90.81 345 ILE A CA 1
ATOM 2683 C C . ILE A 1 345 ? -1.342 -4.964 16.982 1.00 90.81 345 ILE A C 1
ATOM 2685 O O . ILE A 1 345 ? -0.592 -5.733 17.588 1.00 90.81 345 ILE A O 1
ATOM 2689 N N . TRP A 1 346 ? -1.257 -4.784 15.672 1.00 91.38 346 TRP A N 1
ATOM 2690 C CA . TRP A 1 346 ? -0.199 -5.381 14.878 1.00 91.38 346 TRP A CA 1
ATOM 2691 C C . TRP A 1 346 ? 0.906 -4.359 14.650 1.00 91.38 346 TRP A C 1
ATOM 2693 O O . TRP A 1 346 ? 0.637 -3.277 14.127 1.00 91.38 346 TRP A O 1
ATOM 2703 N N . SER A 1 347 ? 2.145 -4.724 14.987 1.00 89.88 347 SER A N 1
ATOM 2704 C CA . SER A 1 347 ? 3.328 -3.908 14.712 1.00 89.88 347 SER A CA 1
ATOM 2705 C C . SER A 1 347 ? 4.365 -4.699 13.917 1.00 89.88 347 SER A C 1
ATOM 2707 O O . SER A 1 347 ? 4.771 -5.800 14.307 1.00 89.88 347 SER A O 1
ATOM 2709 N N . GLY A 1 348 ? 4.864 -4.123 12.828 1.00 87.56 348 GLY A N 1
ATOM 2710 C CA . GLY A 1 348 ? 5.872 -4.769 11.993 1.00 87.56 348 GLY A CA 1
ATOM 2711 C C . GLY A 1 348 ? 6.580 -3.817 11.044 1.00 87.56 348 GLY A C 1
ATOM 2712 O O . GLY A 1 348 ? 6.187 -2.666 10.869 1.00 87.56 348 GLY A O 1
ATOM 2713 N N . GLY A 1 349 ? 7.663 -4.295 10.450 1.00 87.62 349 GLY A N 1
ATOM 2714 C CA . GLY A 1 349 ? 8.459 -3.528 9.507 1.00 87.62 349 GLY A CA 1
ATOM 2715 C C . GLY A 1 349 ? 9.677 -4.308 9.037 1.00 87.62 349 GLY A C 1
ATOM 2716 O O . GLY A 1 349 ? 9.877 -5.470 9.393 1.00 87.62 349 GLY A O 1
ATOM 2717 N N . LEU A 1 350 ? 10.501 -3.635 8.250 1.00 85.19 350 LEU A N 1
ATOM 2718 C CA . LEU A 1 350 ? 11.753 -4.170 7.737 1.00 85.19 350 LEU A CA 1
ATOM 2719 C C . LEU A 1 350 ? 12.898 -3.343 8.288 1.00 85.19 350 LEU A C 1
ATOM 2721 O O . LEU A 1 350 ? 12.906 -2.143 8.047 1.00 85.19 350 LEU A O 1
ATOM 2725 N N . GLN A 1 351 ? 13.864 -3.953 8.973 1.00 83.44 351 GLN A N 1
ATOM 2726 C CA . GLN A 1 351 ? 15.088 -3.268 9.379 1.00 83.44 351 GLN A CA 1
ATOM 2727 C C . GLN A 1 351 ? 16.110 -3.308 8.239 1.00 83.44 351 GLN A C 1
ATOM 2729 O O . GLN A 1 351 ? 16.439 -4.377 7.719 1.00 83.44 351 GLN A O 1
ATOM 2734 N N . VAL A 1 352 ? 16.660 -2.145 7.888 1.00 79.25 352 VAL A N 1
ATOM 2735 C CA . VAL A 1 352 ? 17.712 -2.030 6.870 1.00 79.25 352 VAL A CA 1
ATOM 2736 C C . VAL A 1 352 ? 18.992 -1.450 7.466 1.00 79.25 352 VAL A C 1
ATOM 2738 O O . VAL A 1 352 ? 18.971 -0.486 8.232 1.00 79.25 352 VAL A O 1
ATOM 2741 N N . SER A 1 353 ? 20.128 -2.035 7.093 1.00 70.38 353 SER A N 1
ATOM 2742 C CA . SER A 1 353 ? 21.469 -1.517 7.371 1.00 70.38 353 SER A CA 1
ATOM 2743 C C . SER A 1 353 ? 22.310 -1.542 6.094 1.00 70.38 353 SER A C 1
ATOM 2745 O O . SER A 1 353 ? 21.929 -2.170 5.107 1.00 70.38 353 SER A O 1
ATOM 2747 N N . SER A 1 354 ? 23.477 -0.890 6.097 1.00 53.56 354 SER A N 1
ATOM 2748 C CA . SER A 1 354 ? 24.366 -0.858 4.927 1.00 53.56 354 SER A CA 1
ATOM 2749 C C . SER A 1 354 ? 24.822 -2.244 4.446 1.00 53.56 354 SER A C 1
ATOM 2751 O O . SER A 1 354 ? 25.203 -2.355 3.286 1.00 53.56 354 SER A O 1
ATOM 2753 N N . ASN A 1 355 ? 24.758 -3.282 5.297 1.00 35.00 355 ASN A N 1
ATOM 2754 C CA . ASN A 1 355 ? 25.289 -4.623 5.011 1.00 35.00 355 ASN A CA 1
ATOM 2755 C C . ASN A 1 355 ? 24.308 -5.789 5.275 1.00 35.00 355 ASN A C 1
ATOM 2757 O O . ASN A 1 355 ? 24.672 -6.934 5.022 1.00 35.00 355 ASN A O 1
ATOM 2761 N N . ALA A 1 356 ? 23.097 -5.542 5.788 1.00 45.22 356 ALA A N 1
ATOM 2762 C CA . ALA A 1 356 ? 22.120 -6.592 6.098 1.00 45.22 356 ALA A CA 1
ATOM 2763 C C . ALA A 1 356 ? 20.680 -6.061 6.081 1.00 45.22 356 ALA A C 1
ATOM 2765 O O . ALA A 1 356 ? 20.424 -4.925 6.499 1.00 45.22 356 ALA A O 1
ATOM 2766 N N . VAL A 1 357 ? 19.760 -6.908 5.622 1.00 53.28 357 VAL A N 1
ATOM 2767 C CA . VAL A 1 357 ? 18.317 -6.662 5.560 1.00 53.28 357 VAL A CA 1
ATOM 2768 C C . VAL A 1 357 ? 17.629 -7.739 6.398 1.00 53.28 357 VAL A C 1
ATOM 2770 O O . VAL A 1 357 ? 17.885 -8.922 6.179 1.00 53.28 357 VAL A O 1
ATOM 2773 N N . THR A 1 358 ? 16.806 -7.337 7.371 1.00 48.03 358 THR A N 1
ATOM 2774 C CA . THR A 1 358 ? 16.133 -8.266 8.295 1.00 48.03 358 THR A CA 1
ATOM 2775 C C . THR A 1 358 ? 14.680 -7.850 8.518 1.00 48.03 358 THR A C 1
ATOM 2777 O O . THR A 1 358 ? 14.408 -6.769 9.047 1.00 48.03 358 THR A O 1
ATOM 2780 N N . ASP A 1 359 ? 13.740 -8.724 8.164 1.00 48.69 359 ASP A N 1
ATOM 2781 C CA . ASP A 1 359 ? 12.302 -8.531 8.382 1.00 48.69 359 ASP A CA 1
ATOM 2782 C C . ASP A 1 359 ? 11.874 -8.857 9.824 1.00 48.69 359 ASP A C 1
ATOM 2784 O O . ASP A 1 359 ? 12.392 -9.790 10.445 1.00 48.69 359 ASP A O 1
ATOM 2788 N N . HIS A 1 360 ? 10.893 -8.123 10.374 1.00 50.50 360 HIS A N 1
ATOM 2789 C CA . HIS A 1 360 ? 10.352 -8.424 11.707 1.00 50.50 360 HIS A CA 1
ATOM 2790 C C . HIS A 1 360 ? 8.891 -7.973 11.914 1.00 50.50 360 HIS A C 1
ATOM 2792 O O . HIS A 1 360 ? 8.511 -6.852 11.583 1.00 50.50 360 HIS A O 1
ATOM 2798 N N . ALA A 1 361 ? 8.061 -8.815 12.540 1.00 42.16 361 ALA A N 1
ATOM 2799 C CA . ALA A 1 361 ? 6.710 -8.451 12.994 1.00 42.16 361 ALA A CA 1
ATOM 2800 C C . ALA A 1 361 ? 6.353 -9.142 14.307 1.00 42.16 361 ALA A C 1
ATOM 2802 O O . ALA A 1 361 ? 6.818 -10.253 14.568 1.00 42.16 361 ALA A O 1
ATOM 2803 N N . LYS A 1 362 ? 5.489 -8.507 15.110 1.00 53.09 362 LYS A N 1
ATOM 2804 C CA . LYS A 1 362 ? 4.782 -9.155 16.223 1.00 53.09 362 LYS A CA 1
ATOM 2805 C C . LYS A 1 362 ? 3.342 -8.658 16.308 1.00 53.09 362 LYS A C 1
ATOM 2807 O O . LYS A 1 362 ? 3.085 -7.460 16.251 1.00 53.09 362 LYS A O 1
ATOM 2812 N N . LEU A 1 363 ? 2.429 -9.604 16.495 1.00 41.78 363 LEU A N 1
ATOM 2813 C CA . LEU A 1 363 ? 1.082 -9.334 16.981 1.00 41.78 363 LEU A CA 1
ATOM 2814 C C . LEU A 1 363 ? 1.145 -9.095 18.482 1.00 41.78 363 LEU A C 1
ATOM 2816 O O . LEU A 1 363 ? 1.864 -9.796 19.202 1.00 41.78 363 LEU A O 1
ATOM 2820 N N . ILE A 1 364 ? 0.402 -8.098 18.929 1.00 47.53 364 ILE A N 1
ATOM 2821 C CA . ILE A 1 364 ? 0.201 -7.806 20.333 1.00 47.53 364 ILE A CA 1
ATOM 2822 C C . ILE A 1 364 ? -1.305 -7.862 20.556 1.00 47.53 364 ILE A C 1
ATOM 2824 O O . ILE A 1 364 ? -2.056 -7.113 19.933 1.00 47.53 364 ILE A O 1
ATOM 2828 N N . HIS A 1 365 ? -1.710 -8.797 21.406 1.00 34.69 365 HIS A N 1
ATOM 2829 C CA . HIS A 1 365 ? -3.093 -8.963 21.828 1.00 34.69 365 HIS A CA 1
ATOM 2830 C C . HIS A 1 365 ? -3.430 -8.009 22.964 1.00 34.69 365 HIS A C 1
ATOM 2832 O O . HIS A 1 365 ? -2.562 -7.844 23.856 1.00 34.69 365 HIS A O 1
#

Sequence (365 aa):
MENRFNLIDEAWLPVADVGRVSLRDIFTHPEYRALGGNPVQKIAILKLLQAIAQVAATPEDEAQWQQLGWQKMAAQVCDYLEQWHDRFYLYGSHPFLQIPAIANAALKPFSVVLPDVATGNTTVLTQSQSERTLDDADKALLLLVQMGFALAGKKTDNSVILSEGYKGKTKENGKGVSSKPGPAVAHMGLLHNFCFGLSLLKTVWLNLFTQVEIAGLTIYPNGLGTAPWQQMPQGEDCAIAKQMKGSLMGRLIPLCRFCLLTDKGLHYSDGINHASYKEGMFDPSIAIDFSGKEAKVRWANPERRPWRELTGLLSFIGQQKSRFDCIQLQLAISKAMCQTEIIAIWSGGLQVSSNAVTDHAKLIH

Foldseek 3Di:
DDFDDFQQADFQWAFPPPGTDGVLCQLVPQQGFGGDDFQLLRLLVLLVLLLLLCVQPAAQDLVRLVVCPLNNSSVSSNVSCVVLRSLRGCDDPNHHLAAPLLPPFDFDFLLLFDQLADDDPGDDPDPSNDDDQDDPSSVVSSSSSCQAFGDWADSARLVDFQDPPDCPQADPVRDGDTQAGGQQQHDFKFKFKFKGFRHSSLRSSLQRHHQVLQVVPPLQPLGAADACSVPPDRFQDPPNLVSLLRHLNCLSRVNQKHWDDDSRGIRIHGTHDHDYVQNVHHHLRWKWAPPDPGIDTDHDDPVDDVVVCCCLACVVVDPHDRRIYRNSCVSSVVSCVVVVTDIKMKIWIWGDDPRHIGTDIDIGD

Secondary structure (DSSP, 8-state):
---EEETTTS--EEETTTEEE-HHHHHH-TT---B-S-HHHHHHHHHHHHHHHHHHH--SSHHHHHHHHHHHHHHHHHHHHHHTGGG-EEESSS-TT--GGGGGSPEE-GGGG-TTS--SS----SGGGSPPPP-HHHHHHHHHHHHHHPPPBS-S-TT---STT--TTB-TTSPBPPBPPPTTTTTT-B-EEEEE-SSHHHHHHHTPPPHHHHHH-TT-TTTT---TTTS--SSTTSHHHHHHTTSHHHHHS---EEEEE-SS-EEEEE---PPPGGGT---TTB-EE-SSSS-EEPBP-TTS-GGGGHHHHSGGGTTS--S-B-HHHHHHHHHHHHHT---EEEEEEEEE-SS-EEEEEEEE-

pLDDT: mean 87.65, std 15.64, range [34.69, 98.88]

InterPro domains:
  IPR013381 CRISPR-associated protein Cse1 [PF09481] (6-357)
  IPR013381 CRISPR-associated protein Cse1 [TIGR02547] (6-357)

Radius of gyration: 19.66 Å; chains: 1; bounding box: 52×42×56 Å